Protein AF-0000000069796845 (afdb_homodimer)

pLDDT: mean 89.53, std 12.41, range [39.66, 98.62]

Structure (mmCIF, N/CA/C/O backbone):
data_AF-0000000069796845-model_v1
#
loop_
_entity.id
_entity.type
_entity.pdbx_description
1 polymer 'CASP-like protein'
#
loop_
_atom_site.group_PDB
_atom_site.id
_atom_site.type_symbol
_atom_site.label_atom_id
_atom_site.label_alt_id
_atom_site.label_comp_id
_atom_site.label_asym_id
_atom_site.label_entity_id
_atom_site.label_seq_id
_atom_site.pdbx_PDB_ins_code
_atom_site.Cartn_x
_atom_site.Cartn_y
_atom_site.Cartn_z
_atom_site.occupancy
_atom_site.B_iso_or_equiv
_atom_site.auth_seq_id
_atom_site.auth_comp_id
_atom_site.auth_asym_id
_atom_site.auth_atom_id
_atom_site.pdbx_PDB_model_num
ATOM 1 N N . MET A 1 1 ? 17.656 28.094 21.562 1 58.41 1 MET A N 1
ATOM 2 C CA . MET A 1 1 ? 18.688 27.828 20.562 1 58.41 1 MET A CA 1
ATOM 3 C C . MET A 1 1 ? 19.031 26.344 20.516 1 58.41 1 MET A C 1
ATOM 5 O O . MET A 1 1 ? 19.047 25.734 19.438 1 58.41 1 MET A O 1
ATOM 9 N N . ILE A 1 2 ? 19.312 25.625 21.688 1 65 2 ILE A N 1
ATOM 10 C CA . ILE A 1 2 ? 19.688 24.219 21.812 1 65 2 ILE A CA 1
ATOM 11 C C . ILE A 1 2 ? 18.547 23.328 21.281 1 65 2 ILE A C 1
ATOM 13 O O . ILE A 1 2 ? 18.781 22.375 20.547 1 65 2 ILE A O 1
ATOM 17 N N . THR A 1 3 ? 17.391 23.734 21.547 1 74.25 3 THR A N 1
ATOM 18 C CA . THR A 1 3 ? 16.234 22.938 21.156 1 74.25 3 THR A CA 1
ATOM 19 C C . THR A 1 3 ? 16.078 22.906 19.641 1 74.25 3 THR A C 1
ATOM 21 O O . THR A 1 3 ? 15.734 21.875 19.062 1 74.25 3 THR A O 1
ATOM 24 N N . LYS A 1 4 ? 16.422 24.031 19.047 1 76.19 4 LYS A N 1
ATOM 25 C CA . LYS A 1 4 ? 16.312 24.141 17.594 1 76.19 4 LYS A CA 1
ATOM 26 C C . LYS A 1 4 ? 17.375 23.281 16.906 1 76.19 4 LYS A C 1
ATOM 28 O O . LYS A 1 4 ? 17.078 22.609 15.906 1 76.19 4 LYS A O 1
ATOM 33 N N . THR A 1 5 ? 18.5 23.297 17.469 1 80 5 THR A N 1
ATOM 34 C CA . THR A 1 5 ? 19.594 22.516 16.906 1 80 5 THR A CA 1
ATOM 35 C C . THR A 1 5 ? 19.297 21.031 17 1 80 5 THR A C 1
ATOM 37 O O . THR A 1 5 ? 19.547 20.281 16.047 1 80 5 THR A O 1
ATOM 40 N N . TRP A 1 6 ? 18.766 20.578 18.203 1 83.94 6 TRP A N 1
ATOM 41 C CA . TRP A 1 6 ? 18.438 19.172 18.391 1 83.94 6 TRP A CA 1
ATOM 42 C C . TRP A 1 6 ? 17.344 18.734 17.422 1 83.94 6 TRP A C 1
ATOM 44 O O . TRP A 1 6 ? 17.391 17.609 16.906 1 83.94 6 TRP A O 1
ATOM 54 N N . LYS A 1 7 ? 16.5 19.562 17.156 1 81.12 7 LYS A N 1
ATOM 55 C CA . LYS A 1 7 ? 15.43 19.266 16.219 1 81.12 7 LYS A CA 1
ATOM 56 C C . LYS A 1 7 ? 15.961 19.125 14.797 1 81.12 7 LYS A C 1
ATOM 58 O O . LYS A 1 7 ? 15.555 18.219 14.062 1 81.12 7 LYS A O 1
ATOM 63 N N . MET A 1 8 ? 16.844 20.016 14.531 1 83.25 8 MET A N 1
ATOM 64 C CA . MET A 1 8 ? 17.438 19.969 13.203 1 83.25 8 MET A CA 1
ATOM 65 C C . MET A 1 8 ? 18.25 18.688 13.016 1 83.25 8 MET A C 1
ATOM 67 O O . MET A 1 8 ? 18.203 18.062 11.953 1 83.25 8 MET A O 1
ATOM 71 N N . ILE A 1 9 ? 18.984 18.375 14.031 1 87.06 9 ILE A N 1
ATOM 72 C CA . ILE A 1 9 ? 19.812 17.172 13.984 1 87.06 9 ILE A CA 1
ATOM 73 C C . ILE A 1 9 ? 18.922 15.93 13.883 1 87.06 9 ILE A C 1
ATOM 75 O O . ILE A 1 9 ? 19.234 14.984 13.156 1 87.06 9 ILE A O 1
ATOM 79 N N . PHE A 1 10 ? 17.859 15.922 14.617 1 88 10 PHE A N 1
ATOM 80 C CA . PHE A 1 10 ? 16.938 14.797 14.617 1 88 10 PHE A CA 1
ATOM 81 C C . PHE A 1 10 ? 16.328 14.594 13.242 1 88 10 PHE A C 1
ATOM 83 O O . PHE A 1 10 ? 16.25 13.469 12.742 1 88 10 PHE A O 1
ATOM 90 N N . THR A 1 11 ? 15.914 15.633 12.594 1 87.69 11 THR A N 1
ATOM 91 C CA . THR A 1 11 ? 15.336 15.547 11.258 1 87.69 11 THR A CA 1
ATOM 92 C C . THR A 1 11 ? 16.375 15.086 10.242 1 87.69 11 THR A C 1
ATOM 94 O O . THR A 1 11 ? 16.062 14.297 9.352 1 87.69 11 THR A O 1
ATOM 97 N N . LEU A 1 12 ? 17.547 15.555 10.453 1 89.25 12 LEU A N 1
ATOM 98 C CA . LEU A 1 12 ? 18.641 15.148 9.562 1 89.25 12 LEU A CA 1
ATOM 99 C C . LEU A 1 12 ? 18.938 13.664 9.719 1 89.25 12 LEU A C 1
ATOM 101 O O . LEU A 1 12 ? 19.156 12.969 8.727 1 89.25 12 LEU A O 1
ATOM 105 N N . LEU A 1 13 ? 18.906 13.227 10.914 1 93 13 LEU A N 1
ATOM 106 C CA . LEU A 1 13 ? 19.172 11.82 11.188 1 93 13 LEU A CA 1
ATOM 107 C C . LEU A 1 13 ? 18.078 10.938 10.602 1 93 13 LEU A C 1
ATOM 109 O O . LEU A 1 13 ? 18.375 9.891 10.016 1 93 13 LEU A O 1
ATOM 113 N N . LEU A 1 14 ? 16.891 11.352 10.75 1 94.31 14 LEU A N 1
ATOM 114 C CA . LEU A 1 14 ? 15.773 10.586 10.195 1 94.31 14 LEU A CA 1
ATOM 115 C C . LEU A 1 14 ? 15.859 10.523 8.68 1 94.31 14 LEU A C 1
ATOM 117 O O . LEU A 1 14 ? 15.594 9.477 8.078 1 94.31 14 LEU A O 1
ATOM 121 N N . ARG A 1 15 ? 16.219 11.57 8.086 1 93.88 15 ARG A N 1
ATOM 122 C CA . ARG A 1 15 ? 16.328 11.625 6.633 1 93.88 15 ARG A CA 1
ATOM 123 C C . ARG A 1 15 ? 17.484 10.75 6.137 1 93.88 15 ARG A C 1
ATOM 125 O O . ARG A 1 15 ? 17.375 10.102 5.094 1 93.88 15 ARG A O 1
ATOM 132 N N . LEU A 1 16 ? 18.5 10.734 6.883 1 94.94 16 LEU A N 1
ATOM 133 C CA . LEU A 1 16 ? 19.641 9.906 6.52 1 94.94 16 LEU A CA 1
ATOM 134 C C . LEU A 1 16 ? 19.297 8.422 6.648 1 94.94 16 LEU A C 1
ATOM 136 O O . LEU A 1 16 ? 19.688 7.617 5.801 1 94.94 16 LEU A O 1
ATOM 140 N N . LEU A 1 17 ? 18.594 8.117 7.664 1 96.94 17 LEU A N 1
ATOM 141 C CA . LEU A 1 17 ? 18.172 6.738 7.859 1 96.94 17 LEU A CA 1
ATOM 142 C C . LEU A 1 17 ? 17.203 6.312 6.75 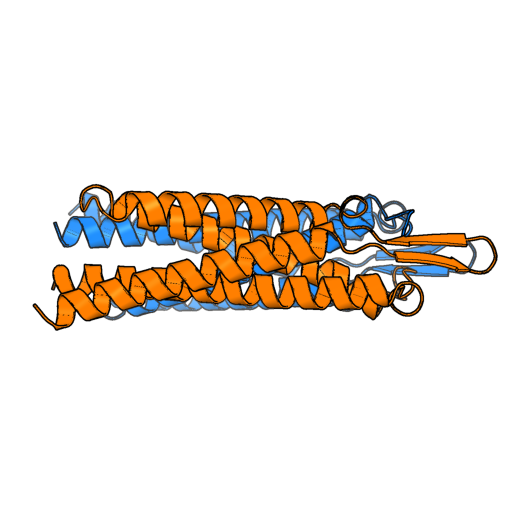1 96.94 17 LEU A C 1
ATOM 144 O O . LEU A 1 17 ? 17.281 5.18 6.262 1 96.94 17 LEU A O 1
ATOM 148 N N . ALA A 1 18 ? 16.312 7.219 6.422 1 96.94 18 ALA A N 1
ATOM 149 C CA . ALA A 1 18 ? 15.383 6.93 5.332 1 96.94 18 ALA A CA 1
ATOM 150 C C . ALA A 1 18 ? 16.125 6.707 4.02 1 96.94 18 ALA A C 1
ATOM 152 O O . ALA A 1 18 ? 15.82 5.781 3.27 1 96.94 18 ALA A O 1
ATOM 153 N N . LEU A 1 19 ? 17.109 7.473 3.754 1 97.25 19 LEU A N 1
ATOM 154 C CA . LEU A 1 19 ? 17.906 7.355 2.539 1 97.25 19 LEU A CA 1
ATOM 155 C C . LEU A 1 19 ? 18.656 6.023 2.51 1 97.25 19 LEU A C 1
ATOM 157 O O . LEU A 1 19 ? 18.609 5.309 1.506 1 97.25 19 LEU A O 1
ATOM 161 N N . THR A 1 20 ? 19.266 5.719 3.594 1 97.81 20 THR A N 1
ATOM 162 C CA . THR A 1 20 ? 20.031 4.488 3.648 1 97.81 20 THR A CA 1
ATOM 163 C C . THR A 1 20 ? 19.125 3.268 3.533 1 97.81 20 THR A C 1
ATOM 165 O O . THR A 1 20 ? 19.469 2.293 2.861 1 97.81 20 THR A O 1
ATOM 168 N N . ALA A 1 21 ? 18 3.326 4.176 1 98.31 21 ALA A N 1
ATOM 169 C CA . ALA A 1 21 ? 17.062 2.211 4.125 1 98.31 21 ALA A CA 1
ATOM 170 C C . ALA A 1 21 ? 16.516 2.012 2.711 1 98.31 21 ALA A C 1
ATOM 172 O O . ALA A 1 21 ? 16.453 0.882 2.221 1 98.31 21 ALA A O 1
ATOM 173 N N . THR A 1 22 ? 16.141 3.104 2.033 1 98.44 22 THR A N 1
ATOM 174 C CA . THR A 1 22 ? 15.617 2.996 0.677 1 98.44 22 THR A CA 1
ATOM 175 C C . THR A 1 22 ? 16.703 2.547 -0.291 1 98.44 22 THR A C 1
ATOM 177 O O . THR A 1 22 ? 16.453 1.749 -1.194 1 98.44 22 THR A O 1
ATOM 180 N N . LEU A 1 23 ? 17.891 3.012 -0.124 1 98.06 23 LEU A N 1
ATOM 181 C CA . LEU A 1 23 ? 19.016 2.625 -0.979 1 98.06 23 LEU A CA 1
ATOM 182 C C . LEU A 1 23 ? 19.344 1.149 -0.796 1 98.06 23 LEU A C 1
ATOM 184 O O . LEU A 1 23 ? 19.547 0.429 -1.776 1 98.06 23 LEU A O 1
ATOM 188 N N . ALA A 1 24 ? 19.406 0.75 0.43 1 98.31 24 ALA A N 1
ATOM 189 C CA . ALA A 1 24 ? 19.672 -0.659 0.708 1 98.31 24 ALA A CA 1
ATOM 190 C C . ALA A 1 24 ? 18.594 -1.549 0.111 1 98.31 24 ALA A C 1
ATOM 192 O O . ALA A 1 24 ? 18.891 -2.57 -0.511 1 98.31 24 ALA A O 1
ATOM 193 N N . ALA A 1 25 ? 17.328 -1.154 0.326 1 98.56 25 ALA A N 1
ATOM 194 C CA . ALA A 1 25 ? 16.219 -1.919 -0.233 1 98.56 25 ALA A CA 1
ATOM 195 C C . ALA A 1 25 ? 16.328 -2.027 -1.75 1 98.56 25 ALA A C 1
ATOM 197 O O . ALA A 1 25 ? 16.172 -3.111 -2.316 1 98.56 25 ALA A O 1
ATOM 198 N N . THR A 1 26 ? 16.641 -0.948 -2.404 1 98.12 26 THR A N 1
ATOM 199 C CA . THR A 1 26 ? 16.766 -0.912 -3.855 1 98.12 26 THR A CA 1
ATOM 200 C C . THR A 1 26 ? 17.922 -1.787 -4.316 1 98.12 26 THR A C 1
ATOM 202 O O . THR A 1 26 ? 17.75 -2.646 -5.184 1 98.12 26 THR A O 1
ATOM 205 N N . LEU A 1 27 ? 19.047 -1.631 -3.703 1 98.06 27 LEU A N 1
ATOM 206 C CA . LEU A 1 27 ? 20.234 -2.348 -4.129 1 98.06 27 LEU A CA 1
ATOM 207 C C . LEU A 1 27 ? 20.094 -3.846 -3.889 1 98.06 27 LEU A C 1
ATOM 209 O O . LEU A 1 27 ? 20.422 -4.656 -4.758 1 98.06 27 LEU A O 1
ATOM 213 N N . VAL A 1 28 ? 19.625 -4.215 -2.754 1 97.94 28 VAL A N 1
ATOM 214 C CA . VAL A 1 28 ? 19.469 -5.629 -2.43 1 97.94 28 VAL A CA 1
ATOM 215 C C . VAL A 1 28 ? 18.469 -6.27 -3.383 1 97.94 28 VAL A C 1
ATOM 217 O O . VAL A 1 28 ? 18.688 -7.383 -3.863 1 97.94 28 VAL A O 1
ATOM 220 N N . MET A 1 29 ? 17.406 -5.555 -3.689 1 97.94 29 MET A N 1
ATOM 221 C CA . MET A 1 29 ? 16.391 -6.121 -4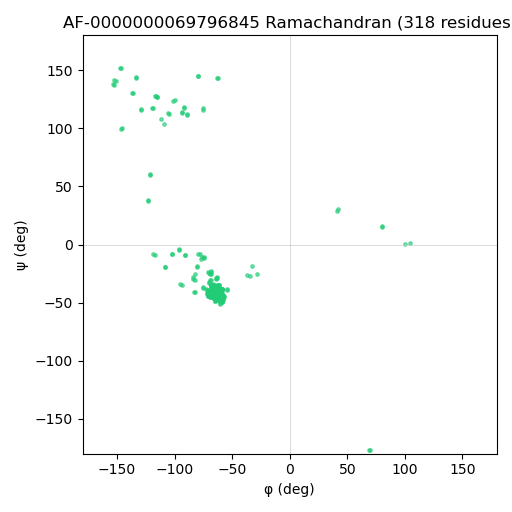.57 1 97.94 29 MET A CA 1
ATOM 222 C C . MET A 1 29 ? 16.906 -6.246 -5.996 1 97.94 29 MET A C 1
ATOM 224 O O . MET A 1 29 ? 16.688 -7.254 -6.664 1 97.94 29 MET A O 1
ATOM 228 N N . VAL A 1 30 ? 17.609 -5.246 -6.449 1 97.12 30 VAL A N 1
ATOM 229 C CA . VAL A 1 30 ? 18.078 -5.23 -7.832 1 97.12 30 VAL A CA 1
ATOM 230 C C . VAL A 1 30 ? 19.141 -6.309 -8.031 1 97.12 30 VAL A C 1
ATOM 232 O O . VAL A 1 30 ? 19.266 -6.871 -9.117 1 97.12 30 VAL A O 1
ATOM 235 N N . THR A 1 31 ? 19.812 -6.672 -6.98 1 97 31 THR A N 1
ATOM 236 C CA . THR A 1 31 ? 20.875 -7.668 -7.102 1 97 31 THR A CA 1
ATOM 237 C C . THR A 1 31 ? 20.344 -9.055 -6.75 1 97 31 THR A C 1
ATOM 239 O O . THR A 1 31 ? 21.062 -10.055 -6.902 1 97 31 THR A O 1
ATOM 242 N N . ALA A 1 32 ? 19.172 -9.156 -6.348 1 96.38 32 ALA A N 1
ATOM 243 C CA . ALA A 1 32 ? 18.578 -10.445 -5.996 1 96.38 32 ALA A CA 1
ATOM 244 C C . ALA A 1 32 ? 18.234 -11.25 -7.246 1 96.38 32 ALA A C 1
ATOM 246 O O . ALA A 1 32 ? 17.516 -10.766 -8.125 1 96.38 32 ALA A O 1
ATOM 247 N N . HIS A 1 33 ? 18.781 -12.312 -7.434 1 94.5 33 HIS A N 1
ATOM 248 C CA . HIS A 1 33 ? 18.484 -13.227 -8.531 1 94.5 33 HIS A CA 1
ATOM 249 C C . HIS A 1 33 ? 18.797 -14.672 -8.148 1 94.5 33 HIS A C 1
ATOM 251 O O . HIS A 1 33 ? 19.688 -14.922 -7.32 1 94.5 33 HIS A O 1
ATOM 257 N N . ASP A 1 34 ? 17.922 -15.5 -8.609 1 93.94 34 ASP A N 1
ATOM 258 C CA . ASP A 1 34 ? 18.047 -16.938 -8.359 1 93.94 34 ASP A CA 1
ATOM 259 C C . ASP A 1 34 ? 17.359 -17.75 -9.445 1 93.94 34 ASP A C 1
ATOM 261 O O . ASP A 1 34 ? 16.344 -17.328 -10.008 1 93.94 34 ASP A O 1
ATOM 265 N N . SER A 1 35 ? 18.047 -18.875 -9.875 1 91.44 35 SER A N 1
ATOM 266 C CA . SER A 1 35 ? 17.469 -19.781 -10.867 1 91.44 35 SER A CA 1
ATOM 267 C C . SER A 1 35 ? 17.703 -21.234 -10.484 1 91.44 35 SER A C 1
ATOM 269 O O . SER A 1 35 ? 18.766 -21.594 -9.961 1 91.44 35 SER A O 1
ATOM 271 N N . THR A 1 36 ? 16.625 -21.891 -10.555 1 89 36 THR A N 1
ATOM 272 C CA . THR A 1 36 ? 16.719 -23.312 -10.289 1 89 36 THR A CA 1
ATOM 273 C C . THR A 1 36 ? 15.969 -24.125 -11.344 1 89 36 THR A C 1
ATOM 275 O O . THR A 1 36 ? 14.961 -23.656 -11.883 1 89 36 THR A O 1
ATOM 278 N N . GLU A 1 37 ? 16.516 -25.312 -11.719 1 85.25 37 GLU A N 1
ATOM 279 C CA . GLU A 1 37 ? 15.867 -26.219 -12.664 1 85.25 37 GLU A CA 1
ATOM 280 C C . GLU A 1 37 ? 15.266 -27.422 -11.938 1 85.25 37 GLU A C 1
ATOM 282 O O . GLU A 1 37 ? 15.977 -28.156 -11.242 1 85.25 37 GLU A O 1
ATOM 287 N N . VAL A 1 38 ? 13.875 -27.422 -11.969 1 75.94 38 VAL A N 1
ATOM 288 C CA . VAL A 1 38 ? 13.203 -28.594 -11.398 1 75.94 38 VAL A CA 1
ATOM 289 C C . VAL A 1 38 ? 12.453 -29.344 -12.492 1 75.94 38 VAL A C 1
ATOM 291 O O . VAL A 1 38 ? 11.5 -28.828 -13.07 1 75.94 38 VAL A O 1
ATOM 294 N N . MET A 1 39 ? 12.664 -30.734 -12.68 1 72.06 39 MET A N 1
ATOM 295 C CA . MET A 1 39 ? 11.984 -31.656 -13.578 1 72.06 39 MET A CA 1
ATOM 296 C C . MET A 1 39 ? 11.734 -31.016 -14.938 1 72.06 39 MET A C 1
ATOM 298 O O . MET A 1 39 ? 10.609 -31.031 -15.445 1 72.06 39 MET A O 1
ATOM 302 N N . HIS A 1 40 ? 12.453 -30.125 -15.43 1 71 40 HIS A N 1
ATOM 303 C CA . HIS A 1 40 ? 12.469 -29.5 -16.75 1 71 40 HIS A CA 1
ATOM 304 C C . HIS A 1 40 ? 11.852 -28.094 -16.703 1 71 40 HIS A C 1
ATOM 306 O O . HIS A 1 40 ? 11.633 -27.484 -17.75 1 71 40 HIS A O 1
ATOM 312 N N . PHE A 1 41 ? 11.5 -27.781 -15.555 1 76.44 41 PHE A N 1
ATOM 313 C CA . PHE A 1 41 ? 11.016 -26.422 -15.406 1 76.44 41 PHE A CA 1
ATOM 314 C C . PHE A 1 41 ? 12.086 -25.531 -14.789 1 76.44 41 PHE A C 1
ATOM 316 O O . PHE A 1 41 ? 12.75 -25.922 -13.828 1 76.44 41 PHE A O 1
ATOM 323 N N . THR A 1 42 ? 12.383 -24.484 -15.523 1 82.38 42 THR A N 1
ATOM 324 C CA . THR A 1 42 ? 13.336 -23.531 -14.984 1 82.38 42 THR A CA 1
ATOM 325 C C . THR A 1 42 ? 12.617 -22.391 -14.258 1 82.38 42 THR A C 1
ATOM 327 O O . THR A 1 42 ? 11.805 -21.688 -14.852 1 82.38 42 THR A O 1
ATOM 330 N N . PHE A 1 43 ? 12.852 -22.391 -12.984 1 86.44 43 PHE A N 1
ATOM 331 C CA . PHE A 1 43 ? 12.336 -21.297 -12.164 1 86.44 43 PHE A CA 1
ATOM 332 C C . PHE A 1 43 ? 13.367 -20.188 -12.039 1 86.44 43 PHE A C 1
ATOM 334 O O . PHE A 1 43 ? 14.5 -20.422 -11.609 1 86.44 43 PHE A O 1
ATOM 341 N N . LYS A 1 44 ? 12.977 -19.031 -12.562 1 90.44 44 LYS A N 1
ATOM 342 C CA . LYS A 1 44 ? 13.836 -17.859 -12.477 1 90.44 44 LYS A CA 1
ATOM 343 C C . LYS A 1 44 ? 13.172 -16.766 -11.633 1 90.44 44 LYS A C 1
ATOM 345 O O . LYS A 1 44 ? 11.992 -16.453 -11.812 1 90.44 44 LYS A O 1
ATOM 350 N N . ALA A 1 45 ? 13.938 -16.375 -10.727 1 93.75 45 ALA A N 1
ATOM 351 C CA . ALA A 1 45 ? 13.438 -15.289 -9.875 1 93.75 45 ALA A CA 1
ATOM 352 C C . ALA A 1 45 ? 14.336 -14.055 -9.969 1 93.75 45 ALA A C 1
ATOM 354 O O . ALA A 1 45 ? 15.531 -14.125 -9.688 1 93.75 45 ALA A O 1
ATOM 355 N N . LYS A 1 46 ? 13.758 -13.055 -10.43 1 95.62 46 LYS A N 1
ATOM 356 C CA . LYS A 1 46 ? 14.352 -11.727 -10.555 1 95.62 46 LYS A CA 1
ATOM 357 C C . LYS A 1 46 ? 13.305 -10.633 -10.359 1 95.62 46 LYS A C 1
ATOM 359 O O . LYS A 1 46 ? 12.125 -10.836 -10.656 1 95.62 46 LYS A O 1
ATOM 364 N N . TYR A 1 47 ? 13.781 -9.531 -9.898 1 95.5 47 TYR A N 1
ATOM 365 C CA . TYR A 1 47 ? 12.812 -8.477 -9.609 1 95.5 47 TYR A CA 1
ATOM 366 C C . TYR A 1 47 ? 12.102 -8.023 -10.875 1 95.5 47 TYR A C 1
ATOM 368 O O . TYR A 1 47 ? 10.938 -7.605 -10.836 1 95.5 47 TYR A O 1
ATOM 376 N N . SER A 1 48 ? 12.742 -8.117 -12.078 1 95.75 48 SER A N 1
ATOM 377 C CA . SER A 1 48 ? 12.203 -7.621 -13.344 1 95.75 48 SER A CA 1
ATOM 378 C C . SER A 1 48 ? 11.094 -8.531 -13.859 1 95.75 48 SER A C 1
ATOM 380 O O . SER A 1 48 ? 10.352 -8.148 -14.766 1 95.75 48 SER A O 1
ATOM 382 N N . TYR A 1 49 ? 10.914 -9.68 -13.297 1 95.38 49 TYR A N 1
ATOM 383 C CA . TYR A 1 49 ? 9.938 -10.641 -13.789 1 95.38 49 TYR A CA 1
ATOM 384 C C . TYR A 1 49 ? 8.594 -10.453 -13.109 1 95.38 49 TYR A C 1
ATOM 386 O O . TYR A 1 49 ? 7.609 -11.109 -13.477 1 95.38 49 TYR A O 1
ATOM 394 N N . GLU A 1 50 ? 8.602 -9.641 -12.141 1 95.81 50 GLU A N 1
ATOM 395 C CA . GLU A 1 50 ? 7.367 -9.375 -11.398 1 95.81 50 GLU A CA 1
ATOM 396 C C . GLU A 1 50 ? 7.105 -7.879 -11.273 1 95.81 50 GLU A C 1
ATOM 398 O O . GLU A 1 50 ? 7.863 -7.16 -10.617 1 95.81 50 GLU A O 1
ATOM 403 N N . PRO A 1 51 ? 6.02 -7.414 -11.859 1 97.25 51 PRO A N 1
ATOM 404 C CA . PRO A 1 51 ? 5.719 -5.98 -11.836 1 97.25 51 PRO A CA 1
ATOM 405 C C . PRO A 1 51 ? 5.691 -5.41 -10.414 1 97.25 51 PRO A C 1
ATOM 407 O O . PRO A 1 51 ? 6.098 -4.266 -10.203 1 97.25 51 PRO A O 1
ATOM 410 N N . ALA A 1 52 ? 5.164 -6.137 -9.461 1 97.62 52 ALA A N 1
ATOM 411 C CA . ALA A 1 52 ? 5.121 -5.648 -8.086 1 97.62 52 ALA A CA 1
ATOM 412 C C . ALA A 1 52 ? 6.527 -5.348 -7.57 1 97.62 52 ALA A C 1
ATOM 414 O O . ALA A 1 52 ? 6.738 -4.352 -6.871 1 97.62 52 ALA A O 1
ATOM 415 N N . PHE A 1 53 ? 7.492 -6.148 -7.914 1 98.31 53 PHE A N 1
ATOM 416 C CA . PHE A 1 53 ? 8.875 -5.941 -7.484 1 98.31 53 PHE A CA 1
ATOM 417 C C . PHE A 1 53 ? 9.516 -4.801 -8.258 1 98.31 53 PHE A C 1
ATOM 419 O O . PHE A 1 53 ? 10.312 -4.039 -7.703 1 98.31 53 PHE A O 1
ATOM 426 N N . LYS A 1 54 ? 9.211 -4.676 -9.508 1 98 54 LYS A N 1
ATOM 427 C CA . LYS A 1 54 ? 9.672 -3.525 -10.281 1 98 54 LYS A CA 1
ATOM 428 C C . LYS A 1 54 ? 9.172 -2.217 -9.672 1 98 54 LYS A C 1
ATOM 430 O O . LYS A 1 54 ? 9.938 -1.256 -9.539 1 98 54 LYS A O 1
ATOM 435 N N . TYR A 1 55 ? 7.914 -2.277 -9.375 1 98.25 55 TYR A N 1
ATOM 436 C CA . TYR A 1 55 ? 7.309 -1.115 -8.734 1 98.25 55 TYR A CA 1
ATOM 437 C C . TYR A 1 55 ? 8.016 -0.782 -7.43 1 98.25 55 TYR A C 1
ATOM 439 O O . TYR A 1 55 ? 8.305 0.385 -7.152 1 98.25 55 TYR A O 1
ATOM 447 N N . PHE A 1 56 ? 8.289 -1.759 -6.652 1 98.62 56 PHE A N 1
ATOM 448 C CA . PHE A 1 56 ? 8.992 -1.593 -5.391 1 98.62 56 PHE A CA 1
ATOM 449 C C . PHE A 1 56 ? 10.352 -0.94 -5.613 1 98.62 56 PHE A C 1
ATOM 451 O O . PHE A 1 56 ? 10.703 0.032 -4.938 1 98.62 56 PHE A O 1
ATOM 458 N N . VAL A 1 57 ? 11.094 -1.421 -6.566 1 98.62 57 VAL A N 1
ATOM 459 C CA . VAL A 1 57 ? 12.438 -0.922 -6.852 1 98.62 57 VAL A CA 1
ATOM 460 C C . VAL A 1 57 ? 12.359 0.526 -7.324 1 98.62 57 VAL A C 1
ATOM 462 O O . VAL A 1 57 ? 13.109 1.382 -6.852 1 98.62 57 VAL A O 1
ATOM 465 N N . VAL A 1 58 ? 11.484 0.763 -8.211 1 98.31 58 VAL A N 1
ATOM 466 C CA . VAL A 1 58 ? 11.352 2.109 -8.758 1 98.31 58 VAL A CA 1
ATOM 467 C C . VAL A 1 58 ? 10.945 3.078 -7.648 1 98.31 58 VAL A C 1
ATOM 469 O O . VAL A 1 58 ? 11.523 4.164 -7.527 1 98.31 58 VAL A O 1
ATOM 472 N N . ALA A 1 59 ? 9.992 2.664 -6.859 1 98.25 59 ALA A N 1
ATOM 473 C CA . ALA A 1 59 ? 9.531 3.516 -5.766 1 98.25 59 ALA A CA 1
ATOM 474 C C . ALA A 1 59 ? 10.656 3.807 -4.781 1 98.25 59 ALA A C 1
ATOM 476 O O . ALA A 1 59 ? 10.836 4.949 -4.355 1 98.25 59 ALA A O 1
ATOM 477 N N . GLU A 1 60 ? 11.422 2.787 -4.418 1 98.62 60 GLU A N 1
ATOM 478 C CA . GLU A 1 60 ? 12.531 2.957 -3.488 1 98.62 60 GLU A CA 1
ATOM 479 C C . GLU A 1 60 ? 13.625 3.836 -4.09 1 98.62 60 GLU A C 1
ATOM 481 O O . GLU A 1 60 ? 14.234 4.648 -3.389 1 98.62 60 GLU A O 1
ATOM 486 N N . ALA A 1 61 ? 13.836 3.658 -5.359 1 98.25 61 ALA A N 1
ATOM 487 C CA . ALA A 1 61 ? 14.836 4.484 -6.031 1 98.25 61 ALA A CA 1
ATOM 488 C C . ALA A 1 61 ? 14.414 5.953 -6.039 1 98.25 61 ALA A C 1
ATOM 490 O O . ALA A 1 61 ? 15.234 6.84 -5.781 1 98.25 61 ALA A O 1
ATOM 491 N N . ILE A 1 62 ? 13.18 6.184 -6.344 1 98.19 62 ILE A N 1
ATOM 492 C CA . ILE A 1 62 ? 12.648 7.543 -6.348 1 98.19 62 ILE A CA 1
ATOM 493 C C . ILE A 1 62 ? 12.805 8.156 -4.957 1 98.19 62 ILE A C 1
ATOM 495 O O . ILE A 1 62 ? 13.273 9.289 -4.824 1 98.19 62 ILE A O 1
ATOM 499 N N . ALA A 1 63 ? 12.406 7.383 -3.98 1 97.88 63 ALA A N 1
ATOM 500 C CA . ALA A 1 63 ? 12.5 7.871 -2.607 1 97.88 63 ALA A CA 1
ATOM 501 C C . ALA A 1 63 ? 13.953 8.156 -2.227 1 97.88 63 ALA A C 1
ATOM 503 O O . ALA A 1 63 ? 14.234 9.125 -1.523 1 97.88 63 ALA A O 1
ATOM 504 N N . SER A 1 64 ? 14.852 7.32 -2.625 1 97.44 64 SER A N 1
ATOM 505 C CA . SER A 1 64 ? 16.266 7.527 -2.365 1 97.44 64 SER A CA 1
ATOM 506 C C . SER A 1 64 ? 16.766 8.82 -3.01 1 97.44 64 SER A C 1
ATOM 508 O O . SER A 1 64 ? 17.438 9.625 -2.363 1 97.44 64 SER A O 1
ATOM 510 N N . GLY A 1 65 ? 16.484 8.992 -4.27 1 96.31 65 GLY A N 1
ATOM 511 C CA . GLY A 1 65 ? 16.875 10.219 -4.949 1 96.31 65 GLY A CA 1
ATOM 512 C C . GLY A 1 65 ? 16.312 11.469 -4.301 1 96.31 65 GLY A C 1
ATOM 513 O O . GLY A 1 65 ? 17.016 12.461 -4.129 1 96.31 65 GLY A O 1
ATOM 514 N N . TYR A 1 66 ? 15.07 11.383 -3.969 1 96.25 66 TYR A N 1
ATOM 515 C CA . TYR A 1 66 ? 14.406 12.508 -3.318 1 96.25 66 TYR A CA 1
ATOM 516 C C . TYR A 1 66 ? 15.086 12.859 -2 1 96.25 66 TYR A C 1
ATOM 518 O O . TYR A 1 66 ? 15.367 14.023 -1.728 1 96.25 66 TYR A O 1
ATOM 526 N N . SER A 1 67 ? 15.312 11.812 -1.21 1 94.19 67 SER A N 1
ATOM 527 C CA . SER A 1 67 ? 15.953 12.031 0.081 1 94.19 67 SER A CA 1
ATOM 528 C C . SER A 1 67 ? 17.328 12.68 -0.087 1 94.19 67 SER A C 1
ATOM 530 O O . SER A 1 67 ? 17.703 13.555 0.696 1 94.19 67 SER A O 1
ATOM 532 N N . LEU A 1 68 ? 18.047 12.297 -1.057 1 93.31 68 LEU A N 1
ATOM 533 C CA . LEU A 1 68 ? 19.375 12.859 -1.326 1 93.31 68 LEU A CA 1
ATOM 534 C C . LEU A 1 68 ? 19.281 14.336 -1.701 1 93.31 68 LEU A C 1
ATOM 536 O O . LEU A 1 68 ? 20.047 15.156 -1.198 1 93.31 68 LEU A O 1
ATOM 540 N N . ILE A 1 69 ? 18.312 14.656 -2.549 1 92.56 69 ILE A N 1
ATOM 541 C CA . ILE A 1 69 ? 18.141 16.031 -3.008 1 92.56 69 ILE A CA 1
ATOM 542 C C . ILE A 1 69 ? 17.766 16.922 -1.826 1 92.56 69 ILE A C 1
ATOM 544 O O . ILE A 1 69 ? 18.344 18 -1.658 1 92.56 69 ILE A O 1
ATOM 548 N N . VAL A 1 70 ? 16.828 16.453 -1.022 1 90.69 70 VAL A N 1
ATOM 549 C CA . VAL A 1 70 ? 16.344 17.25 0.105 1 90.69 70 VAL A CA 1
ATOM 550 C C . VAL A 1 70 ? 17.469 17.406 1.131 1 90.69 70 VAL A C 1
ATOM 552 O O . VAL A 1 70 ? 17.578 18.453 1.771 1 90.69 70 VAL A O 1
ATOM 555 N N . LEU A 1 71 ? 18.25 16.438 1.334 1 87.5 71 LEU A N 1
ATOM 556 C CA . LEU A 1 71 ? 19.359 16.5 2.271 1 87.5 71 LEU A CA 1
ATOM 557 C C . LEU A 1 71 ? 20.375 17.562 1.839 1 87.5 71 LEU A C 1
ATOM 559 O O . LEU A 1 71 ? 20.969 18.25 2.682 1 87.5 71 LEU A O 1
ATOM 563 N N . PHE A 1 72 ? 20.516 17.672 0.584 1 83.75 72 PHE A N 1
ATOM 564 C CA . PHE A 1 72 ? 21.484 18.641 0.078 1 83.75 72 PHE A CA 1
ATOM 565 C C . PHE A 1 72 ? 20.875 20.047 0.033 1 83.75 72 PHE A C 1
ATOM 567 O O . PHE A 1 72 ? 21.609 21.031 0.111 1 83.75 72 PHE A O 1
ATOM 574 N N . LEU A 1 73 ? 19.469 20.078 -0.204 1 75.56 73 LEU A N 1
ATOM 575 C CA . LEU A 1 73 ? 18.797 21.359 -0.252 1 75.56 73 LEU A CA 1
ATOM 576 C C . LEU A 1 73 ? 18.484 21.859 1.153 1 75.56 73 LEU A C 1
ATOM 578 O O . LEU A 1 73 ? 18.078 23.016 1.33 1 75.56 73 LEU A O 1
ATOM 582 N N . SER A 1 74 ? 18.344 20.969 2.197 1 61.41 74 SER A N 1
ATOM 583 C CA . SER A 1 74 ? 17.938 21.281 3.561 1 61.41 74 SER A CA 1
ATOM 584 C C . SER A 1 74 ? 18.328 22.703 3.938 1 61.41 74 SER A C 1
ATOM 586 O O . SER A 1 74 ? 17.891 23.219 4.965 1 61.41 74 SER A O 1
ATOM 588 N N . SER A 1 75 ? 19.25 23.266 3.402 1 53.47 75 SER A N 1
ATOM 589 C CA . SER A 1 75 ? 19.703 24.484 4.051 1 53.47 75 SER A CA 1
ATOM 590 C C . SER A 1 75 ? 18.766 25.656 3.754 1 53.47 75 SER A C 1
ATOM 592 O O . SER A 1 75 ? 18.844 26.703 4.391 1 53.47 75 SER A O 1
ATOM 594 N N . LYS A 1 76 ? 17.938 25.516 2.881 1 54.06 76 LYS A N 1
ATOM 595 C CA . LYS A 1 76 ? 17.25 26.781 2.637 1 54.06 76 LYS A CA 1
ATOM 596 C C . LYS A 1 76 ? 15.812 26.734 3.148 1 54.06 76 LYS A C 1
ATOM 598 O O . LYS A 1 76 ? 15.125 25.719 3.008 1 54.06 76 LYS A O 1
ATOM 603 N N . ASN A 1 77 ? 15.461 27.359 4.297 1 55.84 77 ASN A N 1
ATOM 604 C CA . ASN A 1 77 ? 14.281 27.578 5.129 1 55.84 77 ASN A CA 1
ATOM 605 C C . ASN A 1 77 ? 13.016 27.703 4.285 1 55.84 77 ASN A C 1
ATOM 607 O O . ASN A 1 77 ? 11.922 27.391 4.754 1 55.84 77 ASN A O 1
ATOM 611 N N . SER A 1 78 ? 13.109 28.188 2.879 1 55.97 78 SER A N 1
ATOM 612 C CA . SER A 1 78 ? 11.93 28.75 2.229 1 55.97 78 SER A CA 1
ATOM 613 C C . SER A 1 78 ? 10.992 27.656 1.735 1 55.97 78 SER A C 1
ATOM 615 O O . SER A 1 78 ? 9.82 27.922 1.453 1 55.97 78 SER A O 1
ATOM 617 N N . PHE A 1 79 ? 11.406 26.312 1.792 1 69.75 79 PHE A N 1
ATOM 618 C CA . PHE A 1 79 ? 10.484 25.438 1.08 1 69.75 79 PHE A CA 1
ATOM 619 C C . PHE A 1 79 ? 9.953 24.344 2.002 1 69.75 79 PHE A C 1
ATOM 621 O O . PHE A 1 79 ? 9.734 23.219 1.567 1 69.75 79 PHE A O 1
ATOM 628 N N . SER A 1 80 ? 9.688 24.719 3.264 1 76.25 80 SER A N 1
ATOM 629 C CA . SER A 1 80 ? 9.328 23.719 4.262 1 76.25 80 SER A CA 1
ATOM 630 C C . SER A 1 80 ? 7.992 23.062 3.93 1 76.25 80 SER A C 1
ATOM 632 O O . SER A 1 80 ? 7.836 21.844 4.074 1 76.25 80 SER A O 1
ATOM 634 N N . ARG A 1 81 ? 7.094 23.844 3.361 1 80.06 81 ARG A N 1
ATOM 635 C CA . ARG A 1 81 ? 5.777 23.297 3.053 1 80.06 81 ARG A CA 1
ATOM 636 C C . ARG A 1 81 ? 5.852 22.312 1.891 1 80.06 81 ARG A C 1
ATOM 638 O O . ARG A 1 81 ? 5.211 21.266 1.924 1 80.06 81 ARG A O 1
ATOM 645 N N . LEU A 1 82 ? 6.586 22.688 0.876 1 84.69 82 LEU A N 1
ATOM 646 C CA . LEU A 1 82 ? 6.746 21.812 -0.287 1 84.69 82 LEU A CA 1
ATOM 647 C C . LEU A 1 82 ? 7.387 20.484 0.106 1 84.69 82 LEU A C 1
ATOM 649 O O . LEU A 1 82 ? 6.961 19.422 -0.357 1 84.69 82 LEU A O 1
ATOM 653 N N . VAL A 1 83 ? 8.336 20.578 0.991 1 87.56 83 VAL A N 1
ATOM 654 C CA . VAL A 1 83 ? 9.039 19.375 1.438 1 87.56 83 VAL A CA 1
ATOM 655 C C . VAL A 1 83 ? 8.078 18.484 2.217 1 87.56 83 VAL A C 1
ATOM 657 O O . VAL A 1 83 ? 8.125 17.25 2.088 1 87.56 83 VAL A O 1
ATOM 660 N N . MET A 1 84 ? 7.254 19.062 2.9 1 87.06 84 MET A N 1
ATOM 661 C CA . MET A 1 84 ? 6.293 18.281 3.68 1 87.06 84 MET A CA 1
ATOM 662 C C . MET A 1 84 ? 5.32 17.547 2.766 1 87.06 84 MET A C 1
ATOM 664 O O . MET A 1 84 ? 5.012 16.375 2.996 1 87.06 84 MET A O 1
ATOM 668 N N . ILE A 1 85 ? 4.902 18.172 1.749 1 87.44 85 ILE A N 1
ATOM 669 C CA . ILE A 1 85 ? 3.99 17.562 0.79 1 87.44 85 ILE A CA 1
ATOM 670 C C . ILE A 1 85 ? 4.707 16.438 0.046 1 87.44 85 ILE A C 1
ATOM 672 O O . ILE A 1 85 ? 4.156 15.344 -0.115 1 87.44 85 ILE A O 1
ATOM 676 N N . LEU A 1 86 ? 5.863 16.688 -0.361 1 92.88 86 LEU A N 1
ATOM 677 C CA . LEU A 1 86 ? 6.637 15.68 -1.078 1 92.88 86 LEU A CA 1
ATOM 678 C C . LEU A 1 86 ? 6.957 14.5 -0.173 1 92.88 86 LEU A C 1
ATOM 680 O O . LEU A 1 86 ? 6.969 13.352 -0.626 1 92.88 86 LEU A O 1
ATOM 684 N N . ASP A 1 87 ? 7.199 14.82 1.098 1 93 87 ASP A N 1
ATOM 685 C CA . ASP A 1 87 ? 7.41 13.742 2.053 1 93 87 ASP A CA 1
ATOM 686 C C . ASP A 1 87 ? 6.168 12.859 2.162 1 93 87 ASP A C 1
ATOM 688 O O . ASP A 1 87 ? 6.277 11.633 2.275 1 93 87 ASP A O 1
ATOM 692 N N . MET A 1 88 ? 5.074 13.469 2.125 1 91.06 88 MET A N 1
ATOM 693 C CA . MET A 1 88 ? 3.824 12.719 2.205 1 91.06 88 MET A CA 1
ATOM 694 C C . MET A 1 88 ? 3.643 11.836 0.974 1 91.06 88 MET A C 1
ATOM 696 O O . MET A 1 88 ? 3.254 10.672 1.092 1 91.06 88 MET A O 1
ATOM 700 N N . VAL A 1 89 ? 3.885 12.32 -0.164 1 93.25 89 VAL A N 1
ATOM 701 C CA . VAL A 1 89 ? 3.758 11.57 -1.413 1 93.25 89 VAL A CA 1
ATOM 702 C C . VAL A 1 89 ? 4.734 10.398 -1.417 1 93.25 89 VAL A C 1
ATOM 704 O O . VAL A 1 89 ? 4.367 9.281 -1.783 1 93.25 89 VAL A O 1
ATOM 707 N N . VAL A 1 90 ? 5.926 10.672 -1.003 1 96.5 90 VAL A N 1
ATOM 708 C CA . VAL A 1 90 ? 6.941 9.617 -0.974 1 96.5 90 VAL A CA 1
ATOM 709 C C . VAL A 1 90 ? 6.547 8.547 0.038 1 96.5 90 VAL A C 1
ATOM 711 O O . VAL A 1 90 ? 6.719 7.352 -0.216 1 96.5 90 VAL A O 1
ATOM 714 N N . ALA A 1 91 ? 6.012 8.953 1.164 1 95.5 91 ALA A N 1
ATOM 715 C CA . ALA A 1 91 ? 5.559 7.984 2.158 1 95.5 91 ALA A CA 1
ATOM 716 C C . ALA A 1 91 ? 4.465 7.086 1.588 1 95.5 91 ALA A C 1
ATOM 718 O O . ALA A 1 91 ? 4.492 5.867 1.786 1 95.5 91 ALA A O 1
ATOM 719 N N . MET A 1 92 ? 3.559 7.66 0.89 1 94.94 92 MET A N 1
ATOM 720 C CA . MET A 1 92 ? 2.473 6.891 0.293 1 94.94 92 MET A CA 1
ATOM 721 C C . MET A 1 92 ? 3.002 5.949 -0.783 1 94.94 92 MET A C 1
ATOM 723 O O . MET A 1 92 ? 2.518 4.824 -0.921 1 94.94 92 MET A O 1
ATOM 727 N N . LEU A 1 93 ? 3.951 6.426 -1.548 1 96.62 93 LEU A N 1
ATOM 728 C CA . LEU A 1 93 ? 4.594 5.609 -2.572 1 96.62 93 LEU A CA 1
ATOM 729 C C . LEU A 1 93 ? 5.297 4.406 -1.949 1 96.62 93 LEU A C 1
ATOM 731 O O . LEU A 1 93 ? 5.148 3.279 -2.426 1 96.62 93 LEU A O 1
ATOM 735 N N . LEU A 1 94 ? 5.977 4.652 -0.821 1 98.19 94 LEU A N 1
ATOM 736 C CA . LEU A 1 94 ? 6.715 3.59 -0.145 1 98.19 94 LEU A CA 1
ATOM 737 C C . LEU A 1 94 ? 5.758 2.572 0.469 1 98.19 94 LEU A C 1
ATOM 739 O O . LEU A 1 94 ? 5.945 1.364 0.314 1 98.19 94 LEU A O 1
ATOM 743 N N . ILE A 1 95 ? 4.746 3.031 1.111 1 97.44 95 ILE A N 1
ATOM 744 C CA . ILE A 1 95 ? 3.787 2.137 1.751 1 97.44 95 ILE A CA 1
ATOM 745 C C . ILE A 1 95 ? 3.082 1.294 0.692 1 97.44 95 ILE A C 1
ATOM 747 O O . ILE A 1 95 ? 2.912 0.085 0.865 1 97.44 95 ILE A O 1
ATOM 751 N N . SER A 1 96 ? 2.748 1.907 -0.419 1 97.25 96 SER A N 1
ATOM 752 C CA . SER A 1 96 ? 2.037 1.18 -1.466 1 97.25 96 SER A CA 1
ATOM 753 C C . SER A 1 96 ? 2.947 0.165 -2.148 1 97.25 96 SER A C 1
ATOM 755 O O . SER A 1 96 ? 2.539 -0.969 -2.406 1 97.25 96 SER A O 1
ATOM 757 N N . SER A 1 97 ? 4.176 0.533 -2.383 1 98.19 97 SER A N 1
ATOM 758 C CA . SER A 1 97 ? 5.078 -0.368 -3.09 1 98.19 97 SER A CA 1
ATOM 759 C C . SER A 1 97 ? 5.477 -1.553 -2.217 1 98.19 97 SER A C 1
ATOM 761 O O . SER A 1 97 ? 5.531 -2.689 -2.691 1 98.19 97 SER A O 1
ATOM 763 N N . VAL A 1 98 ? 5.75 -1.313 -0.951 1 98.25 98 VAL A N 1
ATOM 764 C CA . VAL A 1 98 ? 6.105 -2.387 -0.027 1 98.25 98 VAL A CA 1
ATOM 765 C C . VAL A 1 98 ? 4.93 -3.354 0.115 1 98.25 98 VAL A C 1
ATOM 767 O O . VAL A 1 98 ? 5.117 -4.57 0.095 1 98.25 98 VAL A O 1
ATOM 770 N N . SER A 1 99 ? 3.758 -2.85 0.192 1 98.38 99 SER A N 1
ATOM 771 C CA . SER A 1 99 ? 2.576 -3.693 0.34 1 98.38 99 SER A CA 1
ATOM 772 C C . SER A 1 99 ? 2.359 -4.562 -0.894 1 98.38 99 SER A C 1
ATOM 774 O O . SER A 1 99 ? 2.035 -5.746 -0.777 1 98.38 99 SER A O 1
ATOM 776 N N . ALA A 1 100 ? 2.514 -3.943 -2.053 1 98.38 100 ALA A N 1
ATOM 777 C CA . ALA A 1 100 ? 2.381 -4.711 -3.287 1 98.38 100 ALA A CA 1
ATOM 778 C C . ALA A 1 100 ? 3.412 -5.832 -3.35 1 98.38 100 ALA A C 1
ATOM 780 O O . ALA A 1 100 ? 3.068 -6.988 -3.613 1 98.38 100 ALA A O 1
ATOM 781 N N . ALA A 1 101 ? 4.637 -5.504 -3.094 1 98.56 101 ALA A N 1
ATOM 782 C CA . ALA A 1 101 ? 5.723 -6.48 -3.16 1 98.56 101 ALA A CA 1
ATOM 783 C C . ALA A 1 101 ? 5.559 -7.559 -2.092 1 98.56 101 ALA A C 1
ATOM 785 O O . ALA A 1 101 ? 5.805 -8.734 -2.348 1 98.56 101 ALA A O 1
ATOM 786 N N . MET A 1 102 ? 5.137 -7.145 -0.961 1 97.81 102 MET A N 1
ATOM 787 C CA . MET A 1 102 ? 4.965 -8.094 0.134 1 97.81 102 MET A CA 1
ATOM 788 C C . MET A 1 102 ? 3.861 -9.102 -0.183 1 97.81 102 MET A C 1
ATOM 790 O O . MET A 1 102 ? 3.947 -10.266 0.207 1 97.81 102 MET A O 1
ATOM 794 N N . ALA A 1 103 ? 2.84 -8.68 -0.819 1 98.19 103 ALA A N 1
ATOM 795 C CA . ALA A 1 103 ? 1.747 -9.578 -1.178 1 98.19 103 ALA A CA 1
ATOM 796 C C . ALA A 1 103 ? 2.229 -10.672 -2.125 1 98.19 103 ALA A C 1
ATOM 798 O O . ALA A 1 103 ? 1.92 -11.852 -1.93 1 98.19 103 ALA A O 1
ATOM 799 N N . VAL A 1 104 ? 3.016 -10.297 -3.1 1 97.88 104 VAL A N 1
ATOM 800 C CA . VAL A 1 104 ? 3.518 -11.281 -4.055 1 97.88 104 VAL A CA 1
ATOM 801 C C . VAL A 1 104 ? 4.57 -12.156 -3.383 1 97.88 104 VAL A C 1
ATOM 803 O O . VAL A 1 104 ? 4.629 -13.367 -3.633 1 97.88 104 VAL A O 1
ATOM 806 N N . ALA A 1 105 ? 5.395 -11.531 -2.537 1 97.81 105 ALA A N 1
ATOM 807 C CA . ALA A 1 105 ? 6.383 -12.305 -1.794 1 97.81 105 ALA A CA 1
ATOM 808 C C . ALA A 1 105 ? 5.707 -13.367 -0.925 1 97.81 105 ALA A C 1
ATOM 810 O O . ALA A 1 105 ? 6.223 -14.477 -0.78 1 97.81 105 ALA A O 1
ATOM 811 N N . TYR A 1 106 ? 4.633 -13.062 -0.369 1 97.25 106 TYR A N 1
ATOM 812 C CA . TYR A 1 106 ? 3.898 -14.008 0.456 1 97.25 106 TYR A CA 1
ATOM 813 C C . TYR A 1 106 ? 3.406 -15.188 -0.377 1 97.25 106 TYR A C 1
ATOM 815 O O . TYR A 1 106 ? 3.504 -16.344 0.048 1 97.25 106 TYR A O 1
ATOM 823 N N . VAL A 1 107 ? 2.896 -14.914 -1.533 1 96.38 107 VAL A N 1
ATOM 824 C CA . VAL A 1 107 ? 2.473 -15.969 -2.451 1 96.38 107 VAL A CA 1
ATOM 825 C C . VAL A 1 107 ? 3.67 -16.844 -2.828 1 96.38 107 VAL A C 1
ATOM 827 O O . VAL A 1 107 ? 3.547 -18.062 -2.941 1 96.38 107 VAL A O 1
ATOM 830 N N . GLY A 1 108 ? 4.793 -16.188 -3.051 1 96.19 108 GLY A N 1
ATOM 831 C CA . GLY A 1 108 ? 5.996 -16.938 -3.354 1 96.19 108 GLY A CA 1
ATOM 832 C C . GLY A 1 108 ? 6.41 -17.875 -2.236 1 96.19 108 GLY A C 1
ATOM 833 O O . GLY A 1 108 ? 6.918 -18.969 -2.492 1 96.19 108 GLY A O 1
ATOM 834 N N . LYS A 1 109 ? 6.195 -17.484 -1.054 1 96.12 109 LYS A N 1
ATOM 835 C CA . LYS A 1 109 ? 6.621 -18.25 0.118 1 96.12 109 LYS A CA 1
ATOM 836 C C . LYS A 1 109 ? 5.609 -19.344 0.465 1 96.12 109 LYS A C 1
ATOM 838 O O . LYS A 1 109 ? 5.988 -20.469 0.792 1 96.12 109 LYS A O 1
ATOM 843 N N . LYS A 1 110 ? 4.277 -19.031 0.367 1 96.44 110 LYS A N 1
ATOM 844 C CA . LYS A 1 110 ? 3.252 -19.938 0.867 1 96.44 110 LYS A CA 1
ATOM 845 C C . LYS A 1 110 ? 2.488 -20.594 -0.282 1 96.44 110 LYS A C 1
ATOM 847 O O . LYS A 1 110 ? 1.823 -21.609 -0.093 1 96.44 110 LYS A O 1
ATOM 852 N N . GLY A 1 111 ? 2.58 -19.953 -1.452 1 94.88 111 GLY A N 1
ATOM 853 C CA . GLY A 1 111 ? 1.768 -20.438 -2.562 1 94.88 111 GLY A CA 1
ATOM 854 C C . GLY A 1 111 ? 0.284 -20.172 -2.365 1 94.88 111 GLY A C 1
ATOM 855 O O . GLY A 1 111 ? -0.112 -19.453 -1.444 1 94.88 111 GLY A O 1
ATOM 856 N N . ASN A 1 112 ? -0.522 -20.672 -3.35 1 94 112 ASN A N 1
ATOM 857 C CA . ASN A 1 112 ? -1.98 -20.641 -3.334 1 94 112 ASN A CA 1
ATOM 858 C C . ASN A 1 112 ? -2.568 -21.875 -4.023 1 94 112 ASN A C 1
ATOM 860 O O . ASN A 1 112 ? -2.715 -21.891 -5.246 1 94 112 ASN A O 1
ATOM 864 N N . ILE A 1 113 ? -2.957 -22.797 -3.221 1 90.12 113 ILE A N 1
ATOM 865 C CA . ILE A 1 113 ? -3.402 -24.078 -3.75 1 90.12 113 ILE A CA 1
ATOM 866 C C . ILE A 1 113 ? -4.727 -23.906 -4.488 1 90.12 113 ILE A C 1
ATOM 868 O O . ILE A 1 113 ? -4.992 -24.594 -5.473 1 90.12 113 ILE A O 1
ATOM 872 N N . HIS A 1 114 ? -5.504 -22.984 -4.062 1 89.56 114 HIS A N 1
ATOM 873 C CA . HIS A 1 114 ? -6.797 -22.75 -4.695 1 89.56 114 HIS A CA 1
ATOM 874 C C . HIS A 1 114 ? -6.629 -22.156 -6.09 1 89.56 114 HIS A C 1
ATOM 876 O O . HIS A 1 114 ? -7.473 -22.375 -6.965 1 89.56 114 HIS A O 1
ATOM 882 N N . ALA A 1 115 ? -5.488 -21.5 -6.301 1 90.88 115 ALA A N 1
ATOM 883 C CA . ALA A 1 115 ? -5.191 -20.906 -7.602 1 90.88 115 ALA A CA 1
ATOM 884 C C . ALA A 1 115 ? -4.207 -21.766 -8.383 1 90.88 115 ALA A C 1
ATOM 886 O O . ALA A 1 115 ? -3.881 -21.453 -9.531 1 90.88 115 ALA A O 1
ATOM 887 N N . GLY A 1 116 ? -3.652 -22.781 -7.727 1 89.06 116 GLY A N 1
ATOM 888 C CA . GLY A 1 116 ? -2.668 -23.641 -8.359 1 89.06 116 GLY A CA 1
ATOM 889 C C . GLY A 1 116 ? -1.277 -23.031 -8.391 1 89.06 116 GLY A C 1
ATOM 890 O O . GLY A 1 116 ? -0.439 -23.438 -9.203 1 89.06 116 GLY A O 1
ATOM 891 N N . TRP A 1 117 ? -1.033 -22.047 -7.641 1 93.06 117 TRP A N 1
ATOM 892 C CA . TRP A 1 117 ? 0.285 -21.422 -7.562 1 93.06 117 TRP A CA 1
ATOM 893 C C . TRP A 1 117 ? 1.143 -22.094 -6.5 1 93.06 117 TRP A C 1
ATOM 895 O O . TRP A 1 117 ? 0.91 -21.922 -5.301 1 93.06 117 TRP A O 1
ATOM 905 N N . LEU A 1 118 ? 2.141 -22.766 -6.863 1 91.44 118 LEU A N 1
ATOM 906 C CA . LEU A 1 118 ? 3.033 -23.438 -5.926 1 91.44 118 LEU A CA 1
ATOM 907 C C . LEU A 1 118 ? 4.02 -22.438 -5.312 1 91.44 118 LEU A C 1
ATOM 909 O O . LEU A 1 118 ? 4.406 -21.469 -5.953 1 91.44 118 LEU A O 1
ATOM 913 N N . PRO A 1 119 ? 4.344 -22.719 -3.988 1 94.44 119 PRO A N 1
ATOM 914 C CA . PRO A 1 119 ? 5.41 -21.891 -3.414 1 94.44 119 PRO A CA 1
ATOM 915 C C . PRO A 1 119 ? 6.746 -22.078 -4.129 1 94.44 119 PRO A C 1
ATOM 917 O O . PRO A 1 119 ? 7.109 -23.203 -4.488 1 94.44 119 PRO A O 1
ATOM 920 N N . ILE A 1 120 ? 7.48 -21.031 -4.27 1 94.06 120 ILE A N 1
ATOM 921 C CA . ILE A 1 120 ? 8.688 -21.125 -5.082 1 94.06 120 ILE A CA 1
ATOM 922 C C . ILE A 1 120 ? 9.914 -20.859 -4.211 1 94.06 120 ILE A C 1
ATOM 924 O O . ILE A 1 120 ? 11.047 -21.094 -4.637 1 94.06 120 ILE A O 1
ATOM 928 N N . CYS A 1 121 ? 9.75 -20.438 -3.031 1 94.88 121 CYS A N 1
ATOM 929 C CA . CYS A 1 121 ? 10.875 -20.016 -2.203 1 94.88 121 CYS A CA 1
ATOM 930 C C . CYS A 1 121 ? 11.75 -21.203 -1.828 1 94.88 121 CYS A C 1
ATOM 932 O O . CYS A 1 121 ? 12.914 -21.031 -1.48 1 94.88 121 CYS A O 1
ATOM 934 N N . GLY A 1 122 ? 11.203 -22.375 -1.855 1 91.31 122 GLY A N 1
ATOM 935 C CA . GLY A 1 122 ? 12.016 -23.562 -1.663 1 91.31 122 GLY A CA 1
ATOM 936 C C . GLY A 1 122 ? 13.039 -23.766 -2.764 1 91.31 122 GLY A C 1
ATOM 937 O O . GLY A 1 122 ? 14.148 -24.25 -2.508 1 91.31 122 GLY A O 1
ATOM 938 N N . GLU A 1 123 ? 12.719 -23.297 -3.967 1 89.88 123 GLU A N 1
ATOM 939 C CA . GLU A 1 123 ? 13.555 -23.453 -5.152 1 89.88 123 GLU A CA 1
ATOM 940 C C . GLU A 1 123 ? 14.469 -22.25 -5.355 1 89.88 123 GLU A C 1
ATOM 942 O O . GLU A 1 123 ? 15.609 -22.406 -5.809 1 89.88 123 GLU A O 1
ATOM 947 N N . VAL A 1 124 ? 14.016 -21.141 -5.031 1 94.06 124 VAL A N 1
ATOM 948 C CA . VAL A 1 124 ? 14.789 -19.922 -5.219 1 94.06 124 VAL A CA 1
ATOM 949 C C . VAL A 1 124 ? 14.984 -19.219 -3.877 1 94.06 124 VAL A C 1
ATOM 951 O O . VAL A 1 124 ? 14.711 -18.031 -3.75 1 94.06 124 VAL A O 1
ATOM 954 N N . ALA A 1 125 ? 15.609 -19.859 -2.941 1 94.38 125 ALA A N 1
ATOM 955 C CA . ALA A 1 125 ? 15.734 -19.391 -1.562 1 94.38 125 ALA A CA 1
ATOM 956 C C . ALA A 1 125 ? 16.609 -18.141 -1.479 1 94.38 125 ALA A C 1
ATOM 958 O O . ALA A 1 125 ? 16.344 -17.25 -0.671 1 94.38 125 ALA A O 1
ATOM 959 N N . LYS A 1 126 ? 17.656 -18.094 -2.26 1 95.75 126 LYS A N 1
ATOM 960 C CA . LYS A 1 126 ? 18.531 -16.938 -2.242 1 95.75 126 LYS A CA 1
ATOM 961 C C . LYS A 1 126 ? 17.781 -15.656 -2.584 1 95.75 126 LYS A C 1
ATOM 963 O O . LYS A 1 126 ? 17.906 -14.641 -1.89 1 95.75 126 LYS A O 1
ATOM 968 N N . PHE A 1 127 ? 17.047 -15.727 -3.664 1 96.56 127 PHE A N 1
ATOM 969 C CA . PHE A 1 127 ? 16.234 -14.578 -4.039 1 96.56 127 PHE A CA 1
ATOM 970 C C . PHE A 1 127 ? 15.25 -14.227 -2.932 1 96.56 127 PHE A C 1
ATOM 972 O O . PHE A 1 127 ? 15.109 -13.062 -2.561 1 96.56 127 PHE A O 1
ATOM 979 N N . CYS A 1 128 ? 14.547 -15.172 -2.375 1 97.19 128 CYS A N 1
ATOM 980 C CA . CYS A 1 128 ? 13.516 -14.93 -1.37 1 97.19 128 CYS A CA 1
ATOM 981 C C . CYS A 1 128 ? 14.109 -14.32 -0.112 1 97.19 128 CYS A C 1
ATOM 983 O O . CYS A 1 128 ? 13.516 -13.422 0.49 1 97.19 128 CYS A O 1
ATOM 985 N N . ASN A 1 129 ? 15.297 -14.781 0.302 1 96.88 129 ASN A N 1
ATOM 986 C CA . ASN A 1 129 ? 15.977 -14.195 1.457 1 96.88 129 ASN A CA 1
ATOM 987 C C . ASN A 1 129 ? 16.375 -12.75 1.2 1 96.88 129 ASN A C 1
ATOM 989 O O . ASN A 1 129 ? 16.141 -11.875 2.039 1 96.88 129 ASN A O 1
ATOM 993 N N . GLN A 1 130 ? 16.906 -12.531 0.076 1 97.38 130 GLN A N 1
ATOM 994 C CA . GLN A 1 130 ? 17.297 -11.18 -0.292 1 97.38 130 GLN A CA 1
ATOM 995 C C . GLN A 1 130 ? 16.078 -10.266 -0.417 1 97.38 130 GLN A C 1
ATOM 997 O O . GLN A 1 130 ? 16.094 -9.133 0.057 1 97.38 130 GLN A O 1
ATOM 1002 N N . ALA A 1 131 ? 15.055 -10.781 -1.054 1 97.12 131 ALA A N 1
ATOM 1003 C CA . ALA A 1 131 ? 13.82 -10.016 -1.195 1 97.12 131 ALA A CA 1
ATOM 1004 C C . ALA A 1 131 ? 13.234 -9.672 0.169 1 97.12 131 ALA A C 1
ATOM 1006 O O . ALA A 1 131 ? 12.766 -8.547 0.384 1 97.12 131 ALA A O 1
ATOM 1007 N N . THR A 1 132 ? 13.25 -10.617 1.082 1 97.31 132 THR A N 1
ATOM 1008 C CA . THR A 1 132 ? 12.758 -10.375 2.432 1 97.31 132 THR A CA 1
ATOM 1009 C C . THR A 1 132 ? 13.539 -9.258 3.111 1 97.31 132 THR A C 1
ATOM 1011 O O . THR A 1 132 ? 12.953 -8.367 3.732 1 97.31 132 THR A O 1
ATOM 1014 N N . GLY A 1 133 ? 14.758 -9.367 2.957 1 97.44 133 GLY A N 1
ATOM 1015 C CA . GLY A 1 133 ? 15.586 -8.305 3.496 1 97.44 133 GLY A CA 1
ATOM 1016 C C . GLY A 1 133 ? 15.289 -6.945 2.891 1 97.44 133 GLY A C 1
ATOM 1017 O O . GLY A 1 133 ? 15.219 -5.945 3.604 1 97.44 133 GLY A O 1
ATOM 1018 N N . ALA A 1 134 ? 15.164 -6.93 1.605 1 98.5 134 ALA A N 1
ATOM 1019 C CA . ALA A 1 134 ? 14.836 -5.684 0.917 1 98.5 134 ALA A CA 1
ATOM 1020 C C . ALA A 1 134 ? 13.5 -5.125 1.401 1 98.5 134 ALA A C 1
ATOM 1022 O O . ALA A 1 134 ? 13.383 -3.92 1.644 1 98.5 134 ALA A O 1
ATOM 1023 N N . LEU A 1 135 ? 12.547 -5.973 1.587 1 98.06 135 LEU A N 1
ATOM 1024 C CA . LEU A 1 135 ? 11.219 -5.547 2.016 1 98.06 135 LEU A CA 1
ATOM 1025 C C . LEU A 1 135 ? 11.258 -5 3.439 1 98.06 135 LEU A C 1
ATOM 1027 O O . LEU A 1 135 ? 10.594 -4.008 3.744 1 98.06 135 LEU A O 1
ATOM 1031 N N . ILE A 1 136 ? 11.992 -5.625 4.312 1 97.88 136 ILE A N 1
ATOM 1032 C CA . ILE A 1 136 ? 12.156 -5.125 5.676 1 97.88 136 ILE A CA 1
ATOM 1033 C C . ILE A 1 136 ? 12.781 -3.732 5.641 1 97.88 136 ILE A C 1
ATOM 1035 O O . ILE A 1 136 ? 12.32 -2.822 6.336 1 97.88 136 ILE A O 1
ATOM 1039 N N . SER A 1 137 ? 13.789 -3.633 4.84 1 98.12 137 SER A N 1
ATOM 1040 C CA . SER A 1 137 ? 14.438 -2.334 4.699 1 98.12 137 SER A CA 1
ATOM 1041 C C . SER A 1 137 ? 13.469 -1.288 4.16 1 98.12 137 SER A C 1
ATOM 1043 O O . SER A 1 137 ? 13.453 -0.147 4.625 1 98.12 137 SER A O 1
ATOM 1045 N N . GLY A 1 138 ? 12.688 -1.65 3.17 1 98.06 138 GLY A N 1
ATOM 1046 C CA . GLY A 1 138 ? 11.672 -0.747 2.641 1 98.06 138 GLY A CA 1
ATOM 1047 C C . GLY A 1 138 ? 10.648 -0.33 3.674 1 98.06 138 GLY A C 1
ATOM 1048 O O . GLY A 1 138 ? 10.242 0.833 3.723 1 98.06 138 GLY A O 1
ATOM 1049 N N . LEU A 1 139 ? 10.234 -1.244 4.492 1 97.75 139 LEU A N 1
ATOM 1050 C CA . LEU A 1 139 ? 9.297 -0.953 5.57 1 97.75 139 LEU A CA 1
ATOM 1051 C C . LEU A 1 139 ? 9.898 0.022 6.574 1 97.75 139 LEU A C 1
ATOM 1053 O O . LEU A 1 139 ? 9.219 0.936 7.047 1 97.75 139 LEU A O 1
ATOM 1057 N N . LEU A 1 140 ? 11.086 -0.199 6.848 1 97.75 140 LEU A N 1
ATOM 1058 C CA . LEU A 1 140 ? 11.789 0.72 7.734 1 97.75 140 LEU A CA 1
ATOM 1059 C C . LEU A 1 140 ? 11.82 2.127 7.148 1 97.75 140 LEU A C 1
ATOM 1061 O O . LEU A 1 140 ? 11.625 3.109 7.871 1 97.75 140 LEU A O 1
ATOM 1065 N N . ALA A 1 141 ? 12.109 2.158 5.879 1 97.88 141 ALA A N 1
ATOM 1066 C CA . ALA A 1 141 ? 12.102 3.457 5.207 1 97.88 141 ALA A CA 1
ATOM 1067 C C . ALA A 1 141 ? 10.75 4.141 5.344 1 97.88 141 ALA A C 1
ATOM 1069 O O . ALA A 1 141 ? 10.672 5.336 5.645 1 97.88 141 ALA A O 1
ATOM 1070 N N . ALA A 1 142 ? 9.719 3.387 5.156 1 96.62 142 ALA A N 1
ATOM 1071 C CA . ALA A 1 142 ? 8.375 3.939 5.285 1 96.62 142 ALA A CA 1
ATOM 1072 C C . ALA A 1 142 ? 8.125 4.457 6.699 1 96.62 142 ALA A C 1
ATOM 1074 O O . ALA A 1 142 ? 7.539 5.523 6.883 1 96.62 142 ALA A O 1
ATOM 1075 N N . ILE A 1 143 ? 8.555 3.76 7.66 1 96.31 143 ILE A N 1
ATOM 1076 C CA . ILE A 1 143 ? 8.391 4.152 9.055 1 96.31 143 ILE A CA 1
ATOM 1077 C C . ILE A 1 143 ? 9.148 5.453 9.32 1 96.31 143 ILE A C 1
ATOM 1079 O O . ILE A 1 143 ? 8.641 6.348 9.992 1 96.31 143 ILE A O 1
ATOM 1083 N N . MET A 1 144 ? 10.328 5.578 8.789 1 96.31 144 MET A N 1
ATOM 1084 C CA . MET A 1 144 ? 11.109 6.801 8.961 1 96.31 144 MET A CA 1
ATOM 1085 C C . MET A 1 144 ? 10.383 7.996 8.352 1 96.31 144 MET A C 1
ATOM 1087 O O . MET A 1 144 ? 10.344 9.078 8.953 1 96.31 144 MET A O 1
ATOM 1091 N N . TYR A 1 145 ? 9.789 7.801 7.219 1 95.88 145 TYR A N 1
ATOM 1092 C CA . TYR A 1 145 ? 9.07 8.891 6.574 1 95.88 145 TYR A CA 1
ATOM 1093 C C . TYR A 1 145 ? 7.828 9.266 7.371 1 95.88 145 TYR A C 1
ATOM 1095 O O . TYR A 1 145 ? 7.461 10.445 7.445 1 95.88 145 TYR A O 1
ATOM 1103 N N . LEU A 1 146 ? 7.227 8.305 7.934 1 93.44 146 LEU A N 1
ATOM 1104 C CA . LEU A 1 146 ? 6.078 8.602 8.781 1 93.44 146 LEU A CA 1
ATOM 1105 C C . LEU A 1 146 ? 6.492 9.43 9.992 1 93.44 146 LEU A C 1
ATOM 1107 O O . LEU A 1 146 ? 5.805 10.391 10.359 1 93.44 146 LEU A O 1
ATOM 1111 N N . LEU A 1 147 ? 7.562 9.109 10.539 1 93.31 147 LEU A N 1
ATOM 1112 C CA . LEU A 1 147 ? 8.07 9.859 11.68 1 93.31 147 LEU A CA 1
ATOM 1113 C C . LEU A 1 147 ? 8.422 11.289 11.281 1 93.31 147 LEU A C 1
ATOM 1115 O O . LEU A 1 147 ? 8.148 12.227 12.023 1 93.31 147 LEU A O 1
ATOM 1119 N N . LEU A 1 148 ? 9.008 11.398 10.141 1 92.06 148 LEU A N 1
ATOM 1120 C CA . LEU A 1 148 ? 9.336 12.727 9.633 1 92.06 148 LEU A CA 1
ATOM 1121 C C . LEU A 1 148 ? 8.078 13.57 9.477 1 92.06 148 LEU A C 1
ATOM 1123 O O . LEU A 1 148 ? 8.07 14.75 9.852 1 92.06 148 LEU A O 1
ATOM 1127 N N . LEU A 1 149 ? 7.051 12.961 8.93 1 88 149 LEU A N 1
ATOM 1128 C CA . LEU A 1 149 ? 5.793 13.664 8.719 1 88 149 LEU A CA 1
ATOM 1129 C C . LEU A 1 149 ? 5.168 14.078 10.047 1 88 149 LEU A C 1
ATOM 1131 O O . LEU A 1 149 ? 4.703 15.211 10.195 1 88 149 LEU A O 1
ATOM 1135 N N . ILE A 1 150 ? 5.152 13.164 10.992 1 86.56 150 ILE A N 1
ATOM 1136 C CA . ILE A 1 150 ? 4.586 13.445 12.305 1 86.56 150 ILE A CA 1
ATOM 1137 C C . ILE A 1 150 ? 5.367 14.57 12.977 1 86.56 150 ILE A C 1
ATOM 1139 O O . ILE A 1 150 ? 4.773 15.477 13.57 1 86.56 150 ILE A O 1
ATOM 1143 N N . TYR A 1 151 ? 6.594 14.492 12.844 1 85.88 151 TYR A N 1
ATOM 1144 C CA . TYR A 1 151 ? 7.445 15.516 13.445 1 85.88 151 TYR A CA 1
ATOM 1145 C C . TYR A 1 151 ? 7.203 16.875 12.797 1 85.88 151 TYR A C 1
ATOM 1147 O O . TYR A 1 151 ? 7.102 17.891 13.492 1 85.88 151 TYR A O 1
ATOM 1155 N N . SER A 1 152 ? 7.125 16.906 11.555 1 81.88 152 SER A N 1
ATOM 1156 C CA . SER A 1 152 ? 6.895 18.156 10.82 1 81.88 152 SER A CA 1
ATOM 1157 C C . SER A 1 152 ? 5.531 18.75 11.164 1 81.88 152 SER A C 1
ATOM 1159 O O . SER A 1 152 ? 5.395 19.969 11.289 1 81.88 152 SER A O 1
ATOM 1161 N N . LEU A 1 153 ? 4.59 17.922 11.344 1 76.88 153 LEU A N 1
ATOM 1162 C CA . LEU A 1 153 ? 3.254 18.391 11.688 1 76.88 153 LEU A CA 1
ATOM 1163 C C . LEU A 1 153 ? 3.221 18.953 13.109 1 76.88 153 LEU A C 1
ATOM 1165 O O . LEU A 1 153 ? 2.57 19.969 13.375 1 76.88 153 LEU A O 1
ATOM 1169 N N . HIS A 1 154 ? 3.836 18.25 13.961 1 76.56 154 HIS A N 1
ATOM 1170 C CA . HIS A 1 154 ? 3.902 18.703 15.344 1 76.56 154 HIS A CA 1
ATOM 1171 C C . HIS A 1 154 ? 4.625 20.047 15.445 1 76.56 154 HIS A C 1
ATOM 1173 O O . HIS A 1 154 ? 4.215 20.922 16.203 1 76.56 154 HIS A O 1
ATOM 1179 N N . ASP A 1 155 ? 5.617 20.156 14.75 1 72.5 155 ASP A N 1
ATOM 1180 C CA . ASP A 1 155 ? 6.383 21.391 14.766 1 72.5 155 ASP A CA 1
ATOM 1181 C C . ASP A 1 155 ? 5.57 22.547 14.195 1 72.5 155 ASP A C 1
ATOM 1183 O O . ASP A 1 155 ? 5.574 23.656 14.742 1 72.5 155 ASP A O 1
ATOM 1187 N N . THR A 1 156 ? 4.91 22.344 13.164 1 65.56 156 THR A N 1
ATOM 1188 C CA . THR A 1 156 ? 4.094 23.391 12.547 1 65.56 156 THR A CA 1
ATOM 1189 C C . THR A 1 156 ? 2.9 23.734 13.438 1 65.56 156 THR A C 1
ATOM 1191 O O . THR A 1 156 ? 2.504 24.891 13.523 1 65.56 156 THR A O 1
ATOM 1194 N N . ALA A 1 157 ? 2.318 22.766 14.008 1 59.41 157 ALA A N 1
ATOM 1195 C CA . ALA A 1 157 ? 1.219 23.016 14.938 1 59.41 157 ALA A CA 1
ATOM 1196 C C . ALA A 1 157 ? 1.705 23.75 16.172 1 59.41 157 ALA A C 1
ATOM 1198 O O . ALA A 1 157 ? 0.984 24.594 16.719 1 59.41 157 ALA A O 1
ATOM 1199 N N . TYR A 1 158 ? 2.832 23.344 16.734 1 54.34 158 TYR A N 1
ATOM 1200 C CA . TYR A 1 158 ? 3.406 24.047 17.875 1 54.34 158 TYR A CA 1
ATOM 1201 C C . TYR A 1 158 ? 3.707 25.5 17.5 1 54.34 158 TYR A C 1
ATOM 1203 O O . TYR A 1 158 ? 3.479 26.406 18.312 1 54.34 158 TYR A O 1
ATOM 1211 N N . TRP A 1 159 ? 4.184 25.703 16.312 1 48.41 159 TRP A N 1
ATOM 1212 C CA . TRP A 1 159 ? 4.445 27.078 15.938 1 48.41 159 TRP A CA 1
ATOM 1213 C C . TRP A 1 159 ? 3.143 27.844 15.742 1 48.41 159 TRP A C 1
ATOM 1215 O O . TRP A 1 159 ? 3.076 29.047 16 1 48.41 159 TRP A O 1
ATOM 1225 N N . MET A 1 160 ? 2.246 27.281 15.344 1 43.12 160 MET A N 1
ATOM 1226 C CA . MET A 1 160 ? 0.974 27.969 15.156 1 43.12 160 MET A CA 1
ATOM 1227 C C . MET A 1 160 ? 0.227 28.094 16.484 1 43.12 160 MET A C 1
ATOM 1229 O O . MET A 1 160 ? -0.733 28.859 16.578 1 43.12 160 MET A O 1
ATOM 1233 N N . SER A 1 161 ? 0.48 27.391 17.469 1 39.88 161 SER A N 1
ATOM 1234 C CA . SER A 1 161 ? -0.161 27.672 18.766 1 39.88 161 SER A CA 1
ATOM 1235 C C . SER A 1 161 ? 0.549 28.797 19.5 1 39.88 161 SER A C 1
ATOM 1237 O O . SER A 1 161 ? 1.779 28.859 19.5 1 39.88 161 SER A O 1
ATOM 1239 N N . MET B 1 1 ? -20.078 33.156 7.098 1 58.38 1 MET B N 1
ATOM 1240 C CA . MET B 1 1 ? -21.062 32.156 7.484 1 58.38 1 MET B CA 1
ATOM 1241 C C . MET B 1 1 ? -21.297 31.172 6.352 1 58.38 1 MET B C 1
ATOM 1243 O O . MET B 1 1 ? -21.234 29.953 6.566 1 58.38 1 MET B O 1
ATOM 1247 N N . ILE B 1 2 ? -21.547 31.609 5.043 1 64.69 2 ILE B N 1
ATOM 1248 C CA . ILE B 1 2 ? -21.812 30.781 3.869 1 64.69 2 ILE B CA 1
ATOM 1249 C C . ILE B 1 2 ? -20.609 29.906 3.559 1 64.69 2 ILE B C 1
ATOM 1251 O O . ILE B 1 2 ? -20.734 28.719 3.283 1 64.69 2 ILE B O 1
ATOM 1255 N N . THR B 1 3 ? -19.5 30.453 3.754 1 73.81 3 THR B N 1
ATOM 1256 C CA . THR B 1 3 ? -18.281 29.734 3.418 1 73.81 3 THR B CA 1
ATOM 1257 C C . THR B 1 3 ? -18.062 28.547 4.359 1 73.81 3 THR B C 1
ATOM 1259 O O . THR B 1 3 ? -17.625 27.484 3.938 1 73.81 3 THR B O 1
ATOM 1262 N N . LYS B 1 4 ? -18.469 28.766 5.598 1 76.12 4 LYS B N 1
ATOM 1263 C CA . LYS B 1 4 ? -18.312 27.719 6.602 1 76.12 4 LYS B CA 1
ATOM 1264 C C . LYS B 1 4 ? -19.281 26.562 6.336 1 76.12 4 LYS B C 1
ATOM 1266 O O . LYS B 1 4 ? -18.906 25.406 6.457 1 76.12 4 LYS B O 1
ATOM 1271 N N . THR B 1 5 ? -20.406 26.938 5.949 1 79.81 5 THR B N 1
ATOM 1272 C CA . THR B 1 5 ? -21.422 25.922 5.664 1 79.81 5 THR B CA 1
ATOM 1273 C C . THR B 1 5 ? -21.016 25.078 4.469 1 79.81 5 THR B C 1
ATOM 1275 O O . THR B 1 5 ? -21.172 23.859 4.488 1 79.81 5 THR B O 1
ATOM 1278 N N . TRP B 1 6 ? -20.516 25.781 3.385 1 83.69 6 TRP B N 1
ATOM 1279 C CA . TRP B 1 6 ? -20.094 25.047 2.189 1 83.69 6 TRP B CA 1
ATOM 1280 C C . TRP B 1 6 ? -18.938 24.109 2.504 1 83.69 6 TRP B C 1
ATOM 1282 O O . TRP B 1 6 ? -18.859 23 1.962 1 83.69 6 TRP B O 1
ATOM 1292 N N . LYS B 1 7 ? -18.125 24.5 3.344 1 81.12 7 LYS B N 1
ATOM 1293 C CA . LYS B 1 7 ? -17 23.672 3.75 1 81.12 7 LYS B CA 1
ATOM 1294 C C . LYS B 1 7 ? -17.469 22.438 4.52 1 81.12 7 LYS B C 1
ATOM 1296 O O . LYS B 1 7 ? -16.953 21.344 4.312 1 81.12 7 LYS B O 1
ATOM 1301 N N . MET B 1 8 ? -18.391 22.719 5.355 1 83.19 8 MET B N 1
ATOM 1302 C CA . MET B 1 8 ? -18.938 21.625 6.137 1 83.19 8 MET B CA 1
ATOM 1303 C C . MET B 1 8 ? -19.641 20.609 5.234 1 83.19 8 MET B C 1
ATOM 1305 O O . MET B 1 8 ? -19.516 19.406 5.434 1 83.19 8 MET B O 1
ATOM 1309 N N . ILE B 1 9 ? -20.375 21.141 4.32 1 87.06 9 ILE B N 1
ATOM 1310 C CA . ILE B 1 9 ? -21.109 20.281 3.395 1 87.06 9 ILE B CA 1
ATOM 1311 C C . ILE B 1 9 ? -20.125 19.5 2.535 1 87.06 9 ILE B C 1
ATOM 1313 O O . ILE B 1 9 ? -20.344 18.312 2.254 1 87.06 9 ILE B O 1
ATOM 1317 N N . PHE B 1 10 ? -19.094 20.125 2.104 1 88.06 10 PHE B N 1
ATOM 1318 C CA . PHE B 1 10 ? -18.094 19.484 1.264 1 88.06 10 PHE B CA 1
ATOM 1319 C C . PHE B 1 10 ? -17.406 18.344 2.006 1 88.06 10 PHE B C 1
ATOM 1321 O O . PHE B 1 10 ? -17.234 17.25 1.453 1 88.06 10 PHE B O 1
ATOM 1328 N N . THR B 1 11 ? -17.062 18.531 3.223 1 87.69 11 THR B N 1
ATOM 1329 C CA . THR B 1 11 ? -16.422 17.5 4.023 1 87.69 11 THR B CA 1
ATOM 1330 C C . THR B 1 11 ? -17.391 16.344 4.281 1 87.69 11 THR B C 1
ATOM 1332 O O . THR B 1 11 ? -17 15.18 4.25 1 87.69 11 THR B O 1
ATOM 1335 N N . LEU B 1 12 ? -18.609 16.734 4.473 1 89.31 12 LEU B N 1
ATOM 1336 C CA . LEU B 1 12 ? -19.625 15.711 4.688 1 89.31 12 LEU B CA 1
ATOM 1337 C C . LEU B 1 12 ? -19.812 14.859 3.434 1 89.31 12 LEU B C 1
ATOM 1339 O O . LEU B 1 12 ? -19.953 13.641 3.521 1 89.31 12 LEU B O 1
ATOM 1343 N N . LEU B 1 13 ? -19.797 15.484 2.332 1 93.12 13 LEU B N 1
ATOM 1344 C CA . LEU B 1 13 ? -19.953 14.781 1.064 1 93.12 13 LEU B CA 1
ATOM 1345 C C . LEU B 1 13 ? -18.781 13.852 0.798 1 93.12 13 LEU B C 1
ATOM 1347 O O . LEU B 1 13 ? -18.969 12.719 0.354 1 93.12 13 LEU B O 1
ATOM 1351 N N . LEU B 1 14 ? -17.641 14.328 1.06 1 94.38 14 LEU B N 1
ATOM 1352 C CA . LEU B 1 14 ? -16.453 13.508 0.861 1 94.38 14 LEU B CA 1
ATOM 1353 C C . LEU B 1 14 ? -16.469 12.289 1.779 1 94.38 14 LEU B C 1
ATOM 1355 O O . LEU B 1 14 ? -16.109 11.18 1.363 1 94.38 14 LEU B O 1
ATOM 1359 N N . ARG B 1 15 ? -16.891 12.469 2.957 1 94 15 ARG B N 1
ATOM 1360 C CA . ARG B 1 15 ? -16.953 11.367 3.92 1 94 15 ARG B CA 1
ATOM 1361 C C . ARG B 1 15 ? -18.016 10.352 3.525 1 94 15 ARG B C 1
ATOM 1363 O O . ARG B 1 15 ? -17.828 9.148 3.699 1 94 15 ARG B O 1
ATOM 1370 N N . LEU B 1 16 ? -19.047 10.844 3 1 95 16 LEU B N 1
ATOM 1371 C CA . LEU B 1 16 ? -20.109 9.945 2.549 1 95 16 LEU B CA 1
ATOM 1372 C C . LEU B 1 16 ? -19.656 9.133 1.339 1 95 16 LEU B C 1
ATOM 1374 O O . LEU B 1 16 ? -19.953 7.941 1.244 1 95 16 LEU B O 1
ATOM 1378 N N . LEU B 1 17 ? -18.984 9.781 0.48 1 96.88 17 LEU B N 1
ATOM 1379 C CA . LEU B 1 17 ? -18.453 9.086 -0.689 1 96.88 17 LEU B CA 1
ATOM 1380 C C . LEU B 1 17 ? -17.422 8.031 -0.28 1 96.88 17 LEU B C 1
ATOM 1382 O O . LEU B 1 17 ? -17.406 6.938 -0.843 1 96.88 17 LEU B O 1
ATOM 1386 N N . ALA B 1 18 ? -16.594 8.422 0.66 1 97.06 18 ALA B N 1
ATOM 1387 C CA . ALA B 1 18 ? -15.602 7.473 1.166 1 97.06 18 ALA B CA 1
ATOM 1388 C C . ALA B 1 18 ? -16.281 6.266 1.804 1 97.06 18 ALA B C 1
ATOM 1390 O O . ALA B 1 18 ? -15.875 5.125 1.58 1 97.06 18 ALA B O 1
ATOM 1391 N N . LEU B 1 19 ? -17.297 6.473 2.52 1 97.25 19 LEU B N 1
ATOM 1392 C CA . LEU B 1 19 ? -18.047 5.402 3.172 1 97.25 19 LEU B CA 1
ATOM 1393 C C . LEU B 1 19 ? -18.688 4.484 2.141 1 97.25 19 LEU B C 1
ATOM 1395 O O . LEU B 1 19 ? -18.562 3.26 2.23 1 97.25 19 LEU B O 1
ATOM 1399 N N . THR B 1 20 ? -19.312 5.078 1.207 1 97.81 20 THR B N 1
ATOM 1400 C CA . THR B 1 20 ? -19.984 4.285 0.193 1 97.81 20 THR B CA 1
ATOM 1401 C C . THR B 1 20 ? -18.984 3.49 -0.638 1 97.81 20 THR B C 1
ATOM 1403 O O . THR B 1 20 ? -19.234 2.328 -0.97 1 97.81 20 THR B O 1
ATOM 1406 N N . ALA B 1 21 ? -17.891 4.102 -0.972 1 98.31 21 ALA B N 1
ATOM 1407 C CA . ALA B 1 21 ? -16.875 3.428 -1.766 1 98.31 21 ALA B CA 1
ATOM 1408 C C . ALA B 1 21 ? -16.266 2.256 -0.999 1 98.31 21 ALA B C 1
ATOM 1410 O O . ALA B 1 21 ? -16.094 1.167 -1.552 1 98.31 21 ALA B O 1
ATOM 1411 N N . THR B 1 22 ? -15.945 2.455 0.284 1 98.44 22 THR B N 1
ATOM 1412 C CA . THR B 1 22 ? -15.367 1.384 1.086 1 98.44 22 THR B CA 1
ATOM 1413 C C . THR B 1 22 ? -16.391 0.272 1.318 1 98.44 22 THR B C 1
ATOM 1415 O O . THR B 1 22 ? -16.031 -0.911 1.287 1 98.44 22 THR B O 1
ATOM 1418 N N . LEU B 1 23 ? -17.609 0.606 1.537 1 98.06 23 LEU B N 1
ATOM 1419 C CA . LEU B 1 23 ? -18.656 -0.381 1.743 1 98.06 23 LEU B CA 1
ATOM 1420 C C . LEU B 1 23 ? -18.891 -1.2 0.478 1 98.06 23 LEU B C 1
ATOM 1422 O O . LEU B 1 23 ? -19 -2.426 0.539 1 98.06 23 LEU B O 1
ATOM 1426 N N . ALA B 1 24 ? -18.969 -0.508 -0.612 1 98.31 24 ALA B N 1
ATOM 1427 C CA . ALA B 1 24 ? -19.125 -1.205 -1.885 1 98.31 24 ALA B CA 1
ATOM 1428 C C . ALA B 1 24 ? -17.953 -2.146 -2.15 1 98.31 24 ALA B C 1
ATOM 1430 O O . ALA B 1 24 ? -18.156 -3.295 -2.553 1 98.31 24 ALA B O 1
ATOM 1431 N N . ALA B 1 25 ? -16.734 -1.641 -1.945 1 98.56 25 ALA B N 1
ATOM 1432 C CA . ALA B 1 25 ? -15.555 -2.473 -2.141 1 98.56 25 ALA B CA 1
ATOM 1433 C C . ALA B 1 25 ? -15.609 -3.721 -1.265 1 98.56 25 ALA B C 1
ATOM 1435 O O . ALA B 1 25 ? -15.344 -4.828 -1.735 1 98.56 25 ALA B O 1
ATOM 1436 N N . THR B 1 26 ? -15.969 -3.562 -0.029 1 98.06 26 THR B N 1
ATOM 1437 C CA . THR B 1 26 ? -16.047 -4.672 0.917 1 98.06 26 THR B CA 1
ATOM 1438 C C . THR B 1 26 ? -17.125 -5.668 0.496 1 98.06 26 THR B C 1
ATOM 1440 O O . THR B 1 26 ? -16.859 -6.867 0.39 1 98.06 26 THR B O 1
ATOM 1443 N N . LEU B 1 27 ? -18.266 -5.184 0.195 1 98 27 LEU B N 1
ATOM 1444 C CA . LEU B 1 27 ? -19.391 -6.055 -0.128 1 98 27 LEU B CA 1
ATOM 1445 C C . LEU B 1 27 ? -19.141 -6.805 -1.432 1 98 27 LEU B C 1
ATOM 1447 O O . LEU B 1 27 ? -19.391 -8.016 -1.517 1 98 27 LEU B O 1
ATOM 1451 N N . VAL B 1 28 ? -18.688 -6.125 -2.428 1 97.88 28 VAL B N 1
ATOM 1452 C CA . VAL B 1 28 ? -18.438 -6.758 -3.719 1 97.88 28 VAL B CA 1
ATOM 1453 C C . VAL B 1 28 ? -17.359 -7.824 -3.572 1 97.88 28 VAL B C 1
ATOM 1455 O O . VAL B 1 28 ? -17.469 -8.914 -4.133 1 97.88 28 VAL B O 1
ATOM 1458 N N . MET B 1 29 ? -16.344 -7.535 -2.799 1 97.94 29 MET B N 1
ATOM 1459 C CA . MET B 1 29 ? -15.25 -8.5 -2.641 1 97.94 29 MET B CA 1
ATOM 1460 C C . MET B 1 29 ? -15.719 -9.711 -1.847 1 97.94 29 MET B C 1
ATOM 1462 O O . MET B 1 29 ? -15.391 -10.852 -2.195 1 97.94 29 MET B O 1
ATOM 1466 N N . VAL B 1 30 ? -16.484 -9.484 -0.811 1 97.12 30 VAL B N 1
ATOM 1467 C CA . VAL B 1 30 ? -16.906 -10.578 0.064 1 97.12 30 VAL B CA 1
ATOM 1468 C C . VAL B 1 30 ? -17.875 -11.484 -0.678 1 97.12 30 VAL B C 1
ATOM 1470 O O . VAL B 1 30 ? -17.922 -12.695 -0.42 1 97.12 30 VAL B O 1
ATOM 1473 N N . THR B 1 31 ? -18.547 -10.953 -1.643 1 97 31 THR B N 1
ATOM 1474 C CA . THR B 1 31 ? -19.531 -11.75 -2.371 1 97 31 THR B CA 1
ATOM 1475 C C . THR B 1 31 ? -18.922 -12.32 -3.65 1 97 31 THR B C 1
ATOM 1477 O O . THR B 1 31 ? -19.547 -13.125 -4.34 1 97 31 THR B O 1
ATOM 1480 N N . ALA B 1 32 ? -17.75 -11.977 -3.947 1 96.44 32 ALA B N 1
ATOM 1481 C CA . ALA B 1 32 ? -17.078 -12.477 -5.141 1 96.44 32 ALA B CA 1
ATOM 1482 C C . ALA B 1 32 ? -16.625 -13.922 -4.953 1 96.44 32 ALA B C 1
ATOM 1484 O O . ALA B 1 32 ? -15.898 -14.234 -4.004 1 96.44 32 ALA B O 1
ATOM 1485 N N . HIS B 1 33 ? -17.109 -14.789 -5.652 1 94.56 33 HIS B N 1
ATOM 1486 C CA . HIS B 1 33 ? -16.703 -16.188 -5.645 1 94.56 33 HIS B CA 1
ATOM 1487 C C . HIS B 1 33 ? -16.922 -16.844 -7.008 1 94.56 33 HIS B C 1
ATOM 1489 O O . HIS B 1 33 ? -17.828 -16.438 -7.75 1 94.56 33 HIS B O 1
ATOM 1495 N N . ASP B 1 34 ? -15.961 -17.641 -7.32 1 93.81 34 ASP B N 1
ATOM 1496 C CA . ASP B 1 34 ? -16 -18.359 -8.586 1 93.81 34 ASP B CA 1
ATOM 1497 C C . ASP B 1 34 ? -15.227 -19.672 -8.5 1 93.81 34 ASP B C 1
ATOM 1499 O O . ASP B 1 34 ? -14.227 -19.75 -7.785 1 93.81 34 ASP B O 1
ATOM 1503 N N . SER B 1 35 ? -15.828 -20.781 -9.102 1 91.25 35 SER B N 1
ATOM 1504 C CA . SER B 1 35 ? -15.148 -22.062 -9.148 1 91.25 35 SER B CA 1
ATOM 1505 C C . SER B 1 35 ? -15.289 -22.719 -10.523 1 91.25 35 SER B C 1
ATOM 1507 O O . SER B 1 35 ? -16.344 -22.625 -11.156 1 91.25 35 SER B O 1
ATOM 1509 N N . THR B 1 36 ? -14.164 -23.094 -10.938 1 88.81 36 THR B N 1
ATOM 1510 C CA . THR B 1 36 ? -14.172 -23.797 -12.219 1 88.81 36 THR B CA 1
ATOM 1511 C C . THR B 1 36 ? -13.32 -25.062 -12.141 1 88.81 36 THR B C 1
ATOM 1513 O O . THR B 1 36 ? -12.336 -25.109 -11.398 1 88.81 36 THR B O 1
ATOM 1516 N N . GLU B 1 37 ? -13.75 -26.141 -12.844 1 85.06 37 GLU B N 1
ATOM 1517 C CA . GLU B 1 37 ? -13 -27.391 -12.922 1 85.06 37 GLU B CA 1
ATOM 1518 C C . GLU B 1 37 ? -12.344 -27.547 -14.289 1 85.06 37 GLU B C 1
ATOM 1520 O O . GLU B 1 37 ? -13.023 -27.531 -15.32 1 85.06 37 GLU B O 1
ATOM 1525 N N . VAL B 1 38 ? -10.961 -27.484 -14.219 1 75.31 38 VAL B N 1
ATOM 1526 C CA . VAL B 1 38 ? -10.234 -27.734 -15.453 1 75.31 38 VAL B CA 1
ATOM 1527 C C . VAL B 1 38 ? -9.391 -29 -15.312 1 75.31 38 VAL B C 1
ATOM 1529 O O . VAL B 1 38 ? -8.477 -29.047 -14.484 1 75.31 38 VAL B O 1
ATOM 1532 N N . MET B 1 39 ? -9.484 -30.031 -16.25 1 72.56 39 MET B N 1
ATOM 1533 C CA . MET B 1 39 ? -8.719 -31.266 -16.359 1 72.56 39 MET B CA 1
ATOM 1534 C C . MET B 1 39 ? -8.508 -31.891 -14.984 1 72.56 39 MET B C 1
ATOM 1536 O O . MET B 1 39 ? -7.383 -32.25 -14.617 1 72.56 39 MET B O 1
ATOM 1540 N N . HIS B 1 40 ? -9.32 -31.766 -14.07 1 71.5 40 HIS B N 1
ATOM 1541 C CA . HIS B 1 40 ? -9.359 -32.406 -12.758 1 71.5 40 HIS B CA 1
ATOM 1542 C C . HIS B 1 40 ? -8.82 -31.453 -11.68 1 71.5 40 HIS B C 1
ATOM 1544 O O . HIS B 1 40 ? -8.602 -31.859 -10.539 1 71.5 40 HIS B O 1
ATOM 1550 N N . PHE B 1 41 ? -8.477 -30.328 -12.141 1 76.5 41 PHE B N 1
ATOM 1551 C CA . PHE B 1 41 ? -8.086 -29.312 -11.164 1 76.5 41 PHE B CA 1
ATOM 1552 C C . PHE B 1 41 ? -9.227 -28.344 -10.906 1 76.5 41 PHE B C 1
ATOM 1554 O O . PHE B 1 41 ? -9.891 -27.891 -11.844 1 76.5 41 PHE B O 1
ATOM 1561 N N . THR B 1 42 ? -9.57 -28.25 -9.648 1 82.12 42 THR B N 1
ATOM 1562 C CA . THR B 1 42 ? -10.609 -27.297 -9.273 1 82.12 42 THR B CA 1
ATOM 1563 C C . THR B 1 42 ? -9.992 -25.969 -8.852 1 82.12 42 THR B C 1
ATOM 1565 O O . THR B 1 42 ? -9.219 -25.906 -7.891 1 82.12 42 THR B O 1
ATOM 1568 N N . PHE B 1 43 ? -10.258 -25 -9.672 1 86.12 43 PHE B N 1
ATOM 1569 C CA . PHE B 1 43 ? -9.852 -23.641 -9.336 1 86.12 43 PHE B CA 1
ATOM 1570 C C . PHE B 1 43 ? -10.961 -22.922 -8.594 1 86.12 43 PHE B C 1
ATOM 1572 O O . PHE B 1 43 ? -12.094 -22.828 -9.078 1 86.12 43 PHE B O 1
ATOM 1579 N N . LYS B 1 44 ? -10.633 -22.547 -7.383 1 90.31 44 LYS B N 1
ATOM 1580 C CA . LYS B 1 44 ? -11.57 -21.797 -6.559 1 90.31 44 LYS B CA 1
ATOM 1581 C C . LYS B 1 44 ? -11.023 -20.406 -6.234 1 90.31 44 LYS B C 1
ATOM 1583 O O . LYS B 1 44 ? -9.852 -20.266 -5.871 1 90.31 44 LYS B O 1
ATOM 1588 N N . ALA B 1 45 ? -11.852 -19.516 -6.516 1 93.69 45 ALA B N 1
ATOM 1589 C CA . ALA B 1 45 ? -11.461 -18.141 -6.215 1 93.69 45 ALA B CA 1
ATOM 1590 C C . ALA B 1 45 ? -12.43 -17.5 -5.227 1 93.69 45 ALA B C 1
ATOM 1592 O O . ALA B 1 45 ? -13.633 -17.422 -5.496 1 93.69 45 ALA B O 1
ATOM 1593 N N . LYS B 1 46 ? -11.906 -17.172 -4.152 1 95.56 46 LYS B N 1
ATOM 1594 C CA . LYS B 1 46 ? -12.594 -16.484 -3.066 1 95.56 46 LYS B CA 1
ATOM 1595 C C . LYS B 1 46 ? -11.641 -15.555 -2.316 1 95.56 46 LYS B C 1
ATOM 1597 O O . LYS B 1 46 ? -10.438 -15.82 -2.244 1 95.56 46 LYS B O 1
ATOM 1602 N N . TYR B 1 47 ? -12.211 -14.539 -1.769 1 95.44 47 TYR B N 1
ATOM 1603 C CA . TYR B 1 47 ? -11.336 -13.578 -1.112 1 95.44 47 TYR B CA 1
ATOM 1604 C C . TYR B 1 47 ? -10.617 -14.219 0.069 1 95.44 47 TYR B C 1
ATOM 1606 O O . TYR B 1 47 ? -9.492 -13.828 0.402 1 95.44 47 TYR B O 1
ATOM 1614 N N . SER B 1 48 ? -11.203 -15.25 0.736 1 95.75 48 SER B N 1
ATOM 1615 C CA . SER B 1 48 ? -10.664 -15.867 1.939 1 95.75 48 SER B CA 1
ATOM 1616 C C . SER B 1 48 ? -9.469 -16.766 1.612 1 95.75 48 SER B C 1
ATOM 1618 O O . SER B 1 48 ? -8.727 -17.172 2.508 1 95.75 48 SER B O 1
ATOM 1620 N N . TYR B 1 49 ? -9.227 -17.047 0.369 1 95.31 49 TYR B N 1
ATOM 1621 C CA . TYR B 1 49 ? -8.164 -17.969 -0.028 1 95.31 49 TYR B CA 1
ATOM 1622 C C . TYR B 1 49 ? -6.859 -17.219 -0.265 1 95.31 49 TYR B C 1
ATOM 1624 O O . TYR B 1 49 ? -5.82 -17.844 -0.505 1 95.31 49 TYR B O 1
ATOM 1632 N N . GLU B 1 50 ? -6.949 -15.953 -0.258 1 95.75 50 GLU B N 1
ATOM 1633 C CA . GLU B 1 50 ? -5.773 -15.117 -0.483 1 95.75 50 GLU B CA 1
ATOM 1634 C C . GLU B 1 50 ? -5.629 -14.062 0.605 1 95.75 50 GLU B C 1
ATOM 1636 O O . GLU B 1 50 ? -6.461 -13.156 0.714 1 95.75 50 GLU B O 1
ATOM 1641 N N . PRO B 1 51 ? -4.562 -14.133 1.376 1 97.31 51 PRO B N 1
ATOM 1642 C CA . PRO B 1 51 ? -4.371 -13.188 2.475 1 97.31 51 PRO B CA 1
ATOM 1643 C C . PRO B 1 51 ? -4.438 -11.734 2.016 1 97.31 51 PRO B C 1
ATOM 1645 O O . PRO B 1 51 ? -4.93 -10.875 2.75 1 97.31 51 PRO B O 1
ATOM 1648 N N . ALA B 1 52 ? -3.895 -11.422 0.857 1 97.62 52 ALA B N 1
ATOM 1649 C CA . ALA B 1 52 ? -3.939 -10.047 0.359 1 97.62 52 ALA B CA 1
ATOM 1650 C C . ALA B 1 52 ? -5.379 -9.562 0.215 1 97.62 52 ALA B C 1
ATOM 1652 O O . ALA B 1 52 ? -5.688 -8.414 0.531 1 97.62 52 ALA B O 1
ATOM 1653 N N . PHE B 1 53 ? -6.277 -10.406 -0.211 1 98.31 53 PHE B N 1
ATOM 1654 C CA . PHE B 1 53 ? -7.68 -10.047 -0.375 1 98.31 53 PHE B CA 1
ATOM 1655 C C . PHE B 1 53 ? -8.383 -9.969 0.978 1 98.31 53 PHE B C 1
ATOM 1657 O O . PHE B 1 53 ? -9.25 -9.117 1.184 1 98.31 53 PHE B O 1
ATOM 1664 N N . LYS B 1 54 ? -8.031 -10.836 1.881 1 98 54 LYS B N 1
ATOM 1665 C CA . LYS B 1 54 ? -8.547 -10.734 3.242 1 98 54 LYS B CA 1
ATOM 1666 C C . LYS B 1 54 ? -8.172 -9.398 3.879 1 98 54 LYS B C 1
ATOM 1668 O O . LYS B 1 54 ? -9 -8.742 4.508 1 98 54 LYS B O 1
ATOM 1673 N N . TYR B 1 55 ? -6.922 -9.117 3.693 1 98.25 55 TYR B N 1
ATOM 1674 C CA . TYR B 1 55 ? -6.43 -7.844 4.203 1 98.25 55 TYR B CA 1
ATOM 1675 C C . TYR B 1 55 ? -7.211 -6.68 3.602 1 98.25 55 TYR B C 1
ATOM 1677 O O . TYR B 1 55 ? -7.594 -5.746 4.312 1 9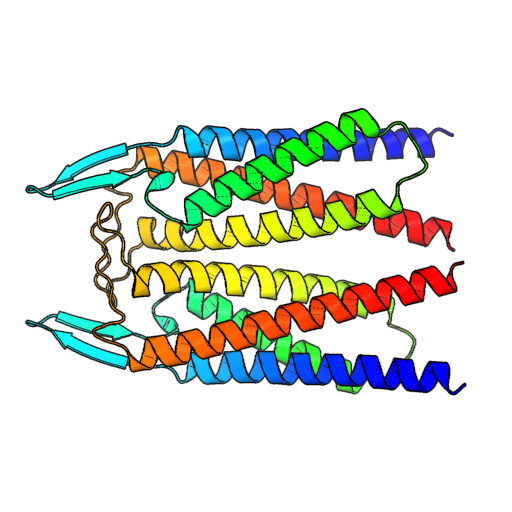8.25 55 TYR B O 1
ATOM 1685 N N . PHE B 1 56 ? -7.434 -6.719 2.346 1 98.56 56 PHE B N 1
ATOM 1686 C CA . PHE B 1 56 ? -8.195 -5.695 1.646 1 98.56 56 PHE B CA 1
ATOM 1687 C C . PHE B 1 56 ? -9.594 -5.555 2.242 1 98.56 56 PHE B C 1
ATOM 1689 O O . PHE B 1 56 ? -10.031 -4.445 2.557 1 98.56 56 PHE B O 1
ATOM 1696 N N . VAL B 1 57 ? -10.266 -6.648 2.445 1 98.56 57 VAL B N 1
ATOM 1697 C CA . VAL B 1 57 ? -11.633 -6.652 2.963 1 98.56 57 VAL B CA 1
ATOM 1698 C C . VAL B 1 57 ? -11.641 -6.094 4.383 1 98.56 57 VAL B C 1
ATOM 1700 O O . VAL B 1 57 ? -12.477 -5.246 4.719 1 98.56 57 VAL B O 1
ATOM 1703 N N . VAL B 1 58 ? -10.758 -6.566 5.16 1 98.31 58 VAL B N 1
ATOM 1704 C CA . VAL B 1 58 ? -10.703 -6.125 6.551 1 98.31 58 VAL B CA 1
ATOM 1705 C C . VAL B 1 58 ? -10.414 -4.625 6.605 1 98.31 58 VAL B C 1
ATOM 1707 O O . VAL B 1 58 ? -11.07 -3.889 7.344 1 98.31 58 VAL B O 1
ATOM 1710 N N . ALA B 1 59 ? -9.453 -4.203 5.82 1 98.25 59 ALA B N 1
ATOM 1711 C CA . ALA B 1 59 ? -9.094 -2.789 5.797 1 98.25 59 ALA B CA 1
ATOM 1712 C C . ALA B 1 59 ? -10.273 -1.929 5.355 1 98.25 59 ALA B C 1
ATOM 1714 O O . ALA B 1 59 ? -10.555 -0.891 5.961 1 98.25 59 ALA B O 1
ATOM 1715 N N . GLU B 1 60 ? -10.984 -2.363 4.316 1 98.62 60 GLU B N 1
ATOM 1716 C CA . GLU B 1 60 ? -12.141 -1.622 3.816 1 98.62 60 GLU B CA 1
ATOM 1717 C C . GLU B 1 60 ? -13.273 -1.611 4.84 1 98.62 60 GLU B C 1
ATOM 1719 O O . GLU B 1 60 ? -13.961 -0.602 5 1 98.62 60 GLU B O 1
ATOM 1724 N N . ALA B 1 61 ? -13.414 -2.719 5.496 1 98.25 61 ALA B N 1
ATOM 1725 C CA . ALA B 1 61 ? -14.453 -2.787 6.523 1 98.25 61 ALA B CA 1
ATOM 1726 C C . ALA B 1 61 ? -14.141 -1.835 7.676 1 98.25 61 ALA B C 1
ATOM 1728 O O . ALA B 1 61 ? -15.031 -1.139 8.172 1 98.25 61 ALA B O 1
ATOM 1729 N N . ILE B 1 62 ? -12.93 -1.825 8.094 1 98.19 62 ILE B N 1
ATOM 1730 C CA . ILE B 1 62 ? -12.5 -0.929 9.156 1 98.19 62 ILE B CA 1
ATOM 1731 C C . ILE B 1 62 ? -12.75 0.521 8.742 1 98.19 62 ILE B C 1
ATOM 1733 O O . ILE B 1 62 ? -13.305 1.306 9.516 1 98.19 62 ILE B O 1
ATOM 1737 N N . ALA B 1 63 ? -12.32 0.815 7.547 1 97.94 63 ALA B N 1
ATOM 1738 C CA . ALA B 1 63 ? -12.5 2.176 7.047 1 97.94 63 ALA B CA 1
ATOM 1739 C C . ALA B 1 63 ? -13.984 2.539 6.977 1 97.94 63 ALA B C 1
ATOM 1741 O O . ALA B 1 63 ? -14.359 3.676 7.27 1 97.94 63 ALA B O 1
ATOM 1742 N N . SER B 1 64 ? -14.812 1.643 6.551 1 97.5 64 SER B N 1
ATOM 1743 C CA . SER B 1 64 ? -16.25 1.871 6.496 1 97.5 64 SER B CA 1
ATOM 1744 C C . SER B 1 64 ? -16.812 2.154 7.883 1 97.5 64 SER B C 1
ATOM 1746 O O . SER B 1 64 ? -17.578 3.111 8.07 1 97.5 64 SER B O 1
ATOM 1748 N N . GLY B 1 65 ? -16.5 1.308 8.82 1 96.31 65 GLY B N 1
ATOM 1749 C CA . GLY B 1 65 ? -16.953 1.53 10.188 1 96.31 65 GLY B CA 1
ATOM 1750 C C . GLY B 1 65 ? -16.5 2.861 10.758 1 96.31 65 GLY B C 1
ATOM 1751 O O . GLY B 1 65 ? -17.297 3.572 11.383 1 96.31 65 GLY B O 1
ATOM 1752 N N . TYR B 1 66 ? -15.281 3.152 10.523 1 96.31 66 TYR B N 1
ATOM 1753 C CA . TYR B 1 66 ? -14.727 4.414 11 1 96.31 66 TYR B CA 1
ATOM 1754 C C . TYR B 1 66 ? -15.477 5.602 10.406 1 96.31 66 TYR B C 1
ATOM 1756 O O . TYR B 1 66 ? -15.852 6.527 11.125 1 96.31 66 TYR B O 1
ATOM 1764 N N . SER B 1 67 ? -15.648 5.531 9.094 1 94.25 67 SER B N 1
ATOM 1765 C CA . SER B 1 67 ? -16.344 6.617 8.414 1 94.25 67 SER B CA 1
ATOM 1766 C C . SER B 1 67 ? -17.75 6.797 8.969 1 94.25 67 SER B C 1
ATOM 1768 O O . SER B 1 67 ? -18.219 7.926 9.133 1 94.25 67 SER B O 1
ATOM 1770 N N . LEU B 1 68 ? -18.406 5.758 9.273 1 93.38 68 LEU B N 1
ATOM 1771 C CA . LEU B 1 68 ? -19.766 5.805 9.82 1 93.38 68 LEU B CA 1
ATOM 1772 C C . LEU B 1 68 ? -19.766 6.457 11.203 1 93.38 68 LEU B C 1
ATOM 1774 O O . LEU B 1 68 ? -20.609 7.312 11.484 1 93.38 68 LEU B O 1
ATOM 1778 N N . ILE B 1 69 ? -18.812 6.082 12.023 1 92.69 69 ILE B N 1
ATOM 1779 C CA . ILE B 1 69 ? -18.719 6.609 13.383 1 92.69 69 ILE B CA 1
ATOM 1780 C C . ILE B 1 69 ? -18.469 8.117 13.328 1 92.69 69 ILE B C 1
ATOM 1782 O O . ILE B 1 69 ? -19.109 8.883 14.039 1 92.69 69 ILE B O 1
ATOM 1786 N N . VAL B 1 70 ? -17.516 8.5 12.5 1 90.69 70 VAL B N 1
ATOM 1787 C CA . VAL B 1 70 ? -17.141 9.914 12.406 1 90.69 70 VAL B CA 1
ATOM 1788 C C . VAL B 1 70 ? -18.297 10.727 11.844 1 90.69 70 VAL B C 1
ATOM 1790 O O . VAL B 1 70 ? -18.516 11.875 12.242 1 90.69 70 VAL B O 1
ATOM 1793 N N . LEU B 1 71 ? -19 10.211 10.945 1 87.69 71 LEU B N 1
ATOM 1794 C CA . LEU B 1 71 ? -20.156 10.883 10.359 1 87.69 71 LEU B CA 1
ATOM 1795 C C . LEU B 1 71 ? -21.219 11.148 11.422 1 87.69 71 LEU B C 1
ATOM 1797 O O . LEU B 1 71 ? -21.891 12.188 11.391 1 87.69 71 LEU B O 1
ATOM 1801 N N . PHE B 1 72 ? -21.328 10.266 12.32 1 83.94 72 PHE B N 1
ATOM 1802 C CA . PHE B 1 72 ? -22.344 10.422 13.352 1 83.94 72 PHE B CA 1
ATOM 1803 C C . PHE B 1 72 ? -21.844 11.312 14.477 1 83.94 72 PHE B C 1
ATOM 1805 O O . PHE B 1 72 ? -22.625 11.945 15.18 1 83.94 72 PHE B O 1
ATOM 1812 N N . LEU B 1 73 ? -20.438 11.266 14.688 1 75.44 73 LEU B N 1
ATOM 1813 C CA . LEU B 1 73 ? -19.859 12.094 15.742 1 75.44 73 LEU B CA 1
ATOM 1814 C C . LEU B 1 73 ? -19.609 13.516 15.242 1 75.44 73 LEU B C 1
ATOM 1816 O O . LEU B 1 73 ? -19.297 14.414 16.031 1 75.44 73 LEU B O 1
ATOM 1820 N N . SER B 1 74 ? -19.359 13.742 13.906 1 61.75 74 SER B N 1
ATOM 1821 C CA . SER B 1 74 ? -18.969 15.016 13.305 1 61.75 74 SER B CA 1
ATOM 1822 C C . SER B 1 74 ? -19.609 16.188 14.047 1 61.75 74 SER B C 1
ATOM 1824 O O . SER B 1 74 ? -19.266 17.344 13.805 1 61.75 74 SER B O 1
ATOM 1826 N N . SER B 1 75 ? -20.562 16.016 14.766 1 53.81 75 SER B N 1
ATOM 1827 C CA . SER B 1 75 ? -21.172 17.25 15.273 1 53.81 75 SER B CA 1
ATOM 1828 C C . SER B 1 75 ? -20.344 17.859 16.391 1 53.81 75 SER B C 1
ATOM 1830 O O . SER B 1 75 ? -20.562 19.016 16.781 1 53.81 75 SER B O 1
ATOM 1832 N N . LYS B 1 76 ? -19.422 17.203 16.891 1 54.53 76 LYS B N 1
ATOM 1833 C CA . LYS B 1 76 ? -18.844 17.875 18.047 1 54.53 76 LYS B CA 1
ATOM 1834 C C . LYS B 1 76 ? -17.406 18.328 17.734 1 54.53 76 LYS B C 1
ATOM 1836 O O . LYS B 1 76 ? -16.656 17.625 17.062 1 54.53 76 LYS B O 1
ATOM 1841 N N . ASN B 1 77 ? -17.125 19.656 17.547 1 56.03 77 ASN B N 1
ATOM 1842 C CA . ASN B 1 77 ? -15.977 20.5 17.25 1 56.03 77 ASN B CA 1
ATOM 1843 C C . ASN B 1 77 ? -14.711 20 17.938 1 56.03 77 ASN B C 1
ATOM 1845 O O . ASN B 1 77 ? -13.602 20.234 17.453 1 56.03 77 ASN B O 1
ATOM 1849 N N . SER B 1 78 ? -14.828 19.203 19.203 1 56.62 78 SER B N 1
ATOM 1850 C CA . SER B 1 78 ? -13.68 19.109 20.094 1 56.62 78 SER B CA 1
ATOM 1851 C C . SER B 1 78 ? -12.656 18.109 19.594 1 56.62 78 SER B C 1
ATOM 1853 O O . SER B 1 78 ? -11.5 18.109 20.016 1 56.62 78 SER B O 1
ATOM 1855 N N . PHE B 1 79 ? -12.977 17.281 18.484 1 70.5 79 PHE B N 1
ATOM 1856 C CA . PHE B 1 79 ? -11.984 16.234 18.281 1 70.5 79 PHE B CA 1
ATOM 1857 C C . PHE B 1 79 ? -11.406 16.297 16.875 1 70.5 79 PHE B C 1
ATOM 1859 O O . PHE B 1 79 ? -11.078 15.273 16.281 1 70.5 79 PHE B O 1
ATOM 1866 N N . SER B 1 80 ? -11.219 17.516 16.359 1 76.38 80 SER B N 1
ATOM 1867 C CA . SER B 1 80 ? -10.82 17.688 14.969 1 76.38 80 SER B CA 1
ATOM 1868 C C . SER B 1 80 ? -9.414 17.125 14.734 1 76.38 80 SER B C 1
ATOM 1870 O O . SER B 1 80 ? -9.164 16.484 13.711 1 76.38 80 SER B O 1
ATOM 1872 N N . ARG B 1 81 ? -8.57 17.266 15.727 1 80.12 81 ARG B N 1
ATOM 1873 C CA . ARG B 1 81 ? -7.199 16.797 15.555 1 80.12 81 ARG B CA 1
ATOM 1874 C C . ARG B 1 81 ? -7.145 15.273 15.531 1 80.12 81 ARG B C 1
ATOM 1876 O O . ARG B 1 81 ? -6.426 14.688 14.719 1 80.12 81 ARG B O 1
ATOM 1883 N N . LEU B 1 82 ? -7.871 14.664 16.438 1 84.75 82 LEU B N 1
ATOM 1884 C CA . LEU B 1 82 ? -7.918 13.211 16.5 1 84.75 82 LEU B CA 1
ATOM 1885 C C . LEU B 1 82 ? -8.469 12.625 15.203 1 84.75 82 LEU B C 1
ATOM 1887 O O . LEU B 1 82 ? -7.941 11.633 14.695 1 84.75 82 LEU B O 1
ATOM 1891 N N . VAL B 1 83 ? -9.453 13.289 14.68 1 87.69 83 VAL B N 1
ATOM 1892 C CA . VAL B 1 83 ? -10.07 12.82 13.445 1 87.69 83 VAL B CA 1
ATOM 1893 C C . VAL B 1 83 ? -9.078 12.93 12.289 1 87.69 83 VAL B C 1
ATOM 1895 O O . VAL B 1 83 ? -9.023 12.047 11.43 1 87.69 83 VAL B O 1
ATOM 1898 N N . MET B 1 84 ? -8.312 13.875 12.336 1 87.06 84 MET B N 1
ATOM 1899 C CA . MET B 1 84 ? -7.324 14.062 11.273 1 87.06 84 MET B CA 1
ATOM 1900 C C . MET B 1 84 ? -6.266 1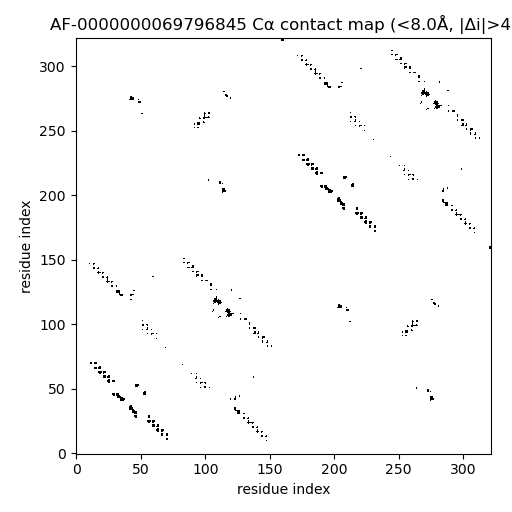2.969 11.32 1 87.06 84 MET B C 1
ATOM 1902 O O . MET B 1 84 ? -5.879 12.43 10.281 1 87.06 84 MET B O 1
ATOM 1906 N N . ILE B 1 85 ? -5.855 12.625 12.469 1 87.62 85 ILE B N 1
ATOM 1907 C CA . ILE B 1 85 ? -4.871 11.562 12.641 1 87.62 85 ILE B CA 1
ATOM 1908 C C . ILE B 1 85 ? -5.473 10.227 12.211 1 87.62 85 ILE B C 1
ATOM 1910 O O . ILE B 1 85 ? -4.836 9.453 11.492 1 87.62 85 ILE B O 1
ATOM 1914 N N . LEU B 1 86 ? -6.621 9.992 12.625 1 92.88 86 LEU B N 1
ATOM 1915 C CA . LEU B 1 86 ? -7.293 8.742 12.273 1 92.88 86 LEU B CA 1
ATOM 1916 C C . LEU B 1 86 ? -7.551 8.664 10.773 1 92.88 86 LEU B C 1
ATOM 1918 O O . LEU B 1 86 ? -7.461 7.59 10.18 1 92.88 86 LEU B O 1
ATOM 1922 N N . ASP B 1 87 ? -7.867 9.836 10.211 1 93.06 87 ASP B N 1
ATOM 1923 C CA . ASP B 1 87 ? -8.023 9.867 8.758 1 93.06 87 ASP B CA 1
ATOM 1924 C C . ASP B 1 87 ? -6.723 9.492 8.055 1 93.06 87 ASP B C 1
ATOM 1926 O O . ASP B 1 87 ? -6.742 8.805 7.035 1 93.06 87 ASP B O 1
ATOM 1930 N N . MET B 1 88 ? -5.684 9.938 8.586 1 91.12 88 MET B N 1
ATOM 1931 C CA . MET B 1 88 ? -4.383 9.617 8.008 1 91.12 88 MET B CA 1
ATOM 1932 C C . MET B 1 88 ? -4.09 8.125 8.117 1 91.12 88 MET B C 1
ATOM 1934 O O . MET B 1 88 ? -3.621 7.508 7.156 1 91.12 88 MET B O 1
ATOM 1938 N N . VAL B 1 89 ? -4.332 7.535 9.211 1 93.31 89 VAL B N 1
ATOM 1939 C CA . VAL B 1 89 ? -4.102 6.109 9.438 1 93.31 89 VAL B CA 1
ATOM 1940 C C . VAL B 1 89 ? -4.984 5.289 8.5 1 93.31 89 VAL B C 1
ATOM 1942 O O . VAL B 1 89 ? -4.52 4.332 7.879 1 93.31 89 VAL B O 1
ATOM 1945 N N . VAL B 1 90 ? -6.215 5.688 8.398 1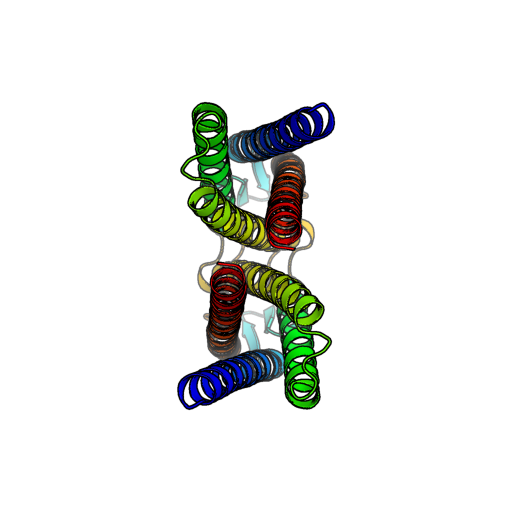 96.5 90 VAL B N 1
ATOM 1946 C CA . VAL B 1 90 ? -7.145 4.969 7.539 1 96.5 90 VAL B CA 1
ATOM 1947 C C . VAL B 1 90 ? -6.707 5.098 6.082 1 96.5 90 VAL B C 1
ATOM 1949 O O . VAL B 1 90 ? -6.777 4.133 5.32 1 96.5 90 VAL B O 1
ATOM 1952 N N . ALA B 1 91 ? -6.242 6.266 5.688 1 95.5 91 ALA B N 1
ATOM 1953 C CA . ALA B 1 91 ? -5.754 6.453 4.324 1 95.5 91 ALA B CA 1
ATOM 1954 C C . ALA B 1 91 ? -4.578 5.523 4.031 1 95.5 91 ALA B C 1
ATOM 1956 O O . ALA B 1 91 ? -4.516 4.902 2.967 1 95.5 91 ALA B O 1
ATOM 1957 N N . MET B 1 92 ? -3.695 5.422 4.953 1 95.06 92 MET B N 1
ATOM 1958 C CA . MET B 1 92 ? -2.531 4.555 4.781 1 95.06 92 MET B CA 1
ATOM 1959 C C . MET B 1 92 ? -2.945 3.09 4.727 1 95.06 92 MET B C 1
ATOM 1961 O O . MET B 1 92 ? -2.371 2.305 3.969 1 95.06 92 MET B O 1
ATOM 1965 N N . LEU B 1 93 ? -3.9 2.73 5.543 1 96.56 93 LEU B N 1
ATOM 1966 C CA . LEU B 1 93 ? -4.441 1.377 5.547 1 96.56 93 LEU B CA 1
ATOM 1967 C C . LEU B 1 93 ? -5.074 1.039 4.199 1 96.56 93 LEU B C 1
ATOM 1969 O O . LEU B 1 93 ? -4.824 -0.033 3.643 1 96.56 93 LEU B O 1
ATOM 1973 N N . LEU B 1 94 ? -5.805 2.008 3.648 1 98.19 94 LEU B N 1
ATOM 1974 C CA . LEU B 1 94 ? -6.484 1.796 2.375 1 98.19 94 LEU B CA 1
ATOM 1975 C C . LEU B 1 94 ? -5.477 1.697 1.232 1 98.19 94 LEU B C 1
ATOM 1977 O O . LEU B 1 94 ? -5.57 0.799 0.393 1 98.19 94 LEU B O 1
ATOM 1981 N N . ILE B 1 95 ? -4.531 2.564 1.208 1 97.44 95 ILE B N 1
ATOM 1982 C CA . ILE B 1 95 ? -3.531 2.561 0.144 1 97.44 95 ILE B CA 1
ATOM 1983 C C . ILE B 1 95 ? -2.725 1.266 0.197 1 97.44 95 ILE B C 1
ATOM 1985 O O . ILE B 1 95 ? -2.463 0.648 -0.838 1 97.44 95 ILE B O 1
ATOM 1989 N N . SER B 1 96 ? -2.404 0.825 1.394 1 97.25 96 SER B N 1
ATOM 1990 C CA . SER B 1 96 ? -1.606 -0.39 1.529 1 97.25 96 SER B CA 1
ATOM 1991 C C . SER B 1 96 ? -2.414 -1.625 1.145 1 97.25 96 SER B C 1
ATOM 1993 O O . SER B 1 96 ? -1.914 -2.504 0.439 1 97.25 96 SER B O 1
ATOM 1995 N N . SER B 1 97 ? -3.65 -1.671 1.533 1 98.12 97 SER B N 1
ATOM 1996 C CA . SER B 1 97 ? -4.457 -2.855 1.257 1 98.12 97 SER B CA 1
ATOM 1997 C C . SER B 1 97 ? -4.797 -2.959 -0.226 1 98.12 97 SER B C 1
ATOM 1999 O O . SER B 1 97 ? -4.758 -4.047 -0.802 1 98.12 97 SER B O 1
ATOM 2001 N N . VAL B 1 98 ? -5.141 -1.85 -0.851 1 98.25 98 VAL B N 1
ATOM 2002 C CA . VAL B 1 98 ? -5.449 -1.842 -2.277 1 98.25 98 VAL B CA 1
ATOM 2003 C C . VAL B 1 98 ? -4.211 -2.258 -3.072 1 98.25 98 VAL B C 1
ATOM 2005 O O . VAL B 1 98 ? -4.309 -3.059 -4.004 1 98.25 98 VAL B O 1
ATOM 2008 N N . SER B 1 99 ? -3.08 -1.786 -2.693 1 98.38 99 SER B N 1
ATOM 2009 C CA . SER B 1 99 ? -1.845 -2.117 -3.396 1 98.38 99 SER B CA 1
ATOM 2010 C C . SER B 1 99 ? -1.522 -3.604 -3.275 1 98.38 99 SER B C 1
ATOM 2012 O O . SER B 1 99 ? -1.126 -4.238 -4.254 1 98.38 99 SER B O 1
ATOM 2014 N N . ALA B 1 100 ? -1.684 -4.121 -2.074 1 98.38 100 ALA B N 1
ATOM 2015 C CA . ALA B 1 100 ? -1.451 -5.551 -1.874 1 98.38 100 ALA B CA 1
ATOM 2016 C C . ALA B 1 100 ? -2.396 -6.387 -2.734 1 98.38 100 ALA B C 1
ATOM 2018 O O . ALA B 1 100 ? -1.96 -7.297 -3.443 1 98.38 100 ALA B O 1
ATOM 2019 N N . ALA B 1 101 ? -3.645 -6.07 -2.689 1 98.56 101 ALA B N 1
ATOM 2020 C C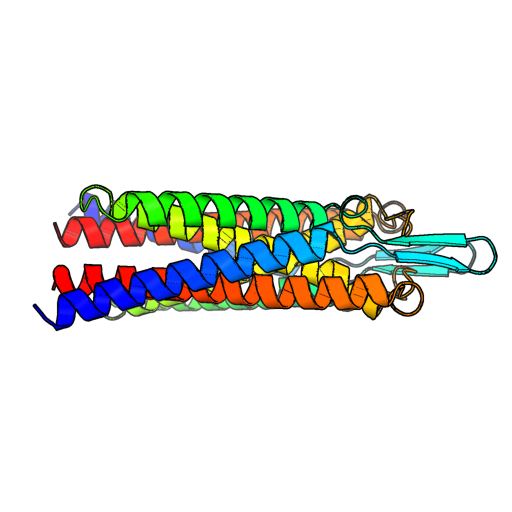A . ALA B 1 101 ? -4.652 -6.816 -3.438 1 98.56 101 ALA B CA 1
ATOM 2021 C C . ALA B 1 101 ? -4.445 -6.664 -4.941 1 98.56 101 ALA B C 1
ATOM 2023 O O . ALA B 1 101 ? -4.594 -7.625 -5.699 1 98.56 101 ALA B O 1
ATOM 2024 N N . MET B 1 102 ? -4.09 -5.496 -5.324 1 97.81 102 MET B N 1
ATOM 2025 C CA . MET B 1 102 ? -3.887 -5.242 -6.746 1 97.81 102 MET B CA 1
ATOM 2026 C C . MET B 1 102 ? -2.699 -6.039 -7.281 1 97.81 102 MET B C 1
ATOM 2028 O O . MET B 1 102 ? -2.711 -6.48 -8.43 1 97.81 102 MET B O 1
ATOM 2032 N N . ALA B 1 103 ? -1.694 -6.184 -6.516 1 98.19 103 ALA B N 1
ATOM 2033 C CA . ALA B 1 103 ? -0.527 -6.949 -6.945 1 98.19 103 ALA B CA 1
ATOM 2034 C C . ALA B 1 103 ? -0.894 -8.406 -7.203 1 98.19 103 ALA B C 1
ATOM 2036 O O . ALA B 1 103 ? -0.511 -8.977 -8.227 1 98.19 103 ALA B O 1
ATOM 2037 N N . VAL B 1 104 ? -1.666 -8.992 -6.32 1 97.81 104 VAL B N 1
ATOM 2038 C CA . VAL B 1 104 ? -2.062 -10.383 -6.488 1 97.81 104 VAL B CA 1
ATOM 2039 C C . VAL B 1 104 ? -3.068 -10.5 -7.633 1 97.81 104 VAL B C 1
ATOM 2041 O O . VAL B 1 104 ? -3.031 -11.461 -8.406 1 97.81 104 VAL B O 1
ATOM 2044 N N . ALA B 1 105 ? -3.967 -9.516 -7.699 1 97.81 105 ALA B N 1
ATOM 2045 C CA . ALA B 1 105 ? -4.922 -9.5 -8.805 1 97.81 105 ALA B CA 1
ATOM 2046 C C . ALA B 1 105 ? -4.203 -9.453 -10.148 1 97.81 105 ALA B C 1
ATOM 2048 O O . ALA B 1 105 ? -4.641 -10.086 -11.117 1 97.81 105 ALA B O 1
ATOM 2049 N N . TYR B 1 106 ? -3.172 -8.742 -10.234 1 97.19 106 TYR B N 1
ATOM 2050 C CA . TYR B 1 106 ? -2.4 -8.656 -11.469 1 97.19 106 TYR B CA 1
ATOM 2051 C C . TYR B 1 106 ? -1.794 -10.008 -11.828 1 97.19 106 TYR B C 1
ATOM 2053 O O . TYR B 1 106 ? -1.823 -10.414 -12.992 1 97.19 106 TYR B O 1
ATOM 2061 N N . VAL B 1 107 ? -1.269 -10.695 -10.867 1 96.31 107 VAL B N 1
ATOM 2062 C CA . VAL B 1 107 ? -0.735 -12.031 -11.078 1 96.31 107 VAL B CA 1
ATOM 2063 C C . VAL B 1 107 ? -1.85 -12.969 -11.547 1 96.31 107 VAL B C 1
ATOM 2065 O O . VAL B 1 107 ? -1.634 -13.812 -12.414 1 96.31 107 VAL B O 1
ATOM 2068 N N . GLY B 1 108 ? -3.006 -12.805 -10.945 1 96.12 108 GLY B N 1
ATOM 2069 C CA . GLY B 1 108 ? -4.141 -13.609 -11.375 1 96.12 108 GLY B CA 1
ATOM 2070 C C . GLY B 1 108 ? -4.523 -13.375 -12.828 1 96.12 108 GLY B C 1
ATOM 2071 O O . GLY B 1 108 ? -4.93 -14.305 -13.523 1 96.12 108 GLY B O 1
ATOM 2072 N N . LYS B 1 109 ? -4.387 -12.188 -13.258 1 96.06 109 LYS B N 1
ATOM 2073 C CA . LYS B 1 109 ? -4.797 -11.797 -14.609 1 96.06 109 LYS B CA 1
ATOM 2074 C C . LYS B 1 109 ? -3.723 -12.148 -15.633 1 96.06 109 LYS B C 1
ATOM 2076 O O . LYS B 1 109 ? -4.031 -12.633 -16.719 1 96.06 109 LYS B O 1
ATOM 2081 N N . LYS B 1 110 ? -2.404 -11.93 -15.297 1 96.38 110 LYS B N 1
ATOM 2082 C CA . LYS B 1 110 ? -1.336 -12.047 -16.281 1 96.38 110 LYS B CA 1
ATOM 2083 C C . LYS B 1 110 ? -0.481 -13.289 -16.031 1 96.38 110 LYS B C 1
ATOM 2085 O O . LYS B 1 110 ? 0.249 -13.742 -16.906 1 96.38 110 LYS B O 1
ATOM 2090 N N . GLY B 1 111 ? -0.582 -13.789 -14.797 1 94.81 111 GLY B N 1
ATOM 2091 C CA . GLY B 1 111 ? 0.304 -14.883 -14.422 1 94.81 111 GLY B CA 1
ATOM 2092 C C . GLY B 1 111 ? 1.756 -14.461 -14.305 1 94.81 111 GLY B C 1
ATOM 2093 O O . GLY B 1 111 ? 2.062 -13.266 -14.32 1 94.81 111 GLY B O 1
ATOM 2094 N N . ASN B 1 112 ? 2.629 -15.461 -14.016 1 94.12 112 ASN B N 1
ATOM 2095 C CA . ASN B 1 112 ? 4.078 -15.328 -13.961 1 94.12 112 ASN B CA 1
ATOM 2096 C C . ASN B 1 112 ? 4.777 -16.594 -14.445 1 94.12 112 ASN B C 1
ATOM 2098 O O . ASN B 1 112 ? 4.977 -17.531 -13.68 1 94.12 112 ASN B O 1
ATOM 2102 N N . ILE B 1 113 ? 5.211 -16.531 -15.672 1 90.25 113 ILE B N 1
ATOM 2103 C CA . ILE B 1 113 ? 5.77 -17.719 -16.312 1 90.25 113 ILE B CA 1
ATOM 2104 C C . ILE B 1 113 ? 7.098 -18.078 -15.656 1 90.25 113 ILE B C 1
ATOM 2106 O O . ILE B 1 113 ? 7.445 -19.25 -15.555 1 90.25 113 ILE B O 1
ATOM 2110 N N . HIS B 1 114 ? 7.789 -17.125 -15.172 1 89.62 114 HIS B N 1
ATOM 2111 C CA . HIS B 1 114 ? 9.086 -17.375 -14.547 1 89.62 114 HIS B CA 1
ATOM 2112 C C . HIS B 1 114 ? 8.922 -18.078 -13.211 1 89.62 114 HIS B C 1
ATOM 2114 O O . HIS B 1 114 ? 9.812 -18.828 -12.781 1 89.62 114 HIS B O 1
ATOM 2120 N N . ALA B 1 115 ? 7.742 -17.906 -12.617 1 91 115 ALA B N 1
ATOM 2121 C CA . ALA B 1 115 ? 7.449 -18.547 -11.344 1 91 115 ALA B CA 1
ATOM 2122 C C . ALA B 1 115 ? 6.555 -19.781 -11.531 1 91 115 ALA B C 1
ATOM 2124 O O . ALA B 1 115 ? 6.238 -20.484 -10.57 1 91 115 ALA B O 1
ATOM 2125 N N . GLY B 1 116 ? 6.062 -19.953 -12.75 1 89.19 116 GLY B N 1
ATOM 2126 C CA . GLY B 1 116 ? 5.172 -21.062 -13.039 1 89.19 116 GLY B CA 1
ATOM 2127 C C . GLY B 1 116 ? 3.738 -20.797 -12.609 1 89.19 116 GLY B C 1
ATOM 2128 O O . GLY B 1 116 ? 2.959 -21.75 -12.438 1 89.19 116 GLY B O 1
ATOM 2129 N N . TRP B 1 117 ? 3.393 -19.609 -12.344 1 93.12 117 TRP B N 1
ATOM 2130 C CA . TRP B 1 117 ? 2.029 -19.25 -11.961 1 93.12 117 TRP B CA 1
ATOM 2131 C C . TRP B 1 117 ? 1.19 -18.922 -13.195 1 93.12 117 TRP B C 1
ATOM 2133 O O . TRP B 1 117 ? 1.366 -17.875 -13.812 1 93.12 117 TRP B O 1
ATOM 2143 N N . LEU B 1 118 ? 0.255 -19.703 -13.5 1 91.38 118 LEU B N 1
ATOM 2144 C CA . LEU B 1 118 ? -0.616 -19.469 -14.648 1 91.38 118 LEU B CA 1
ATOM 2145 C C . LEU B 1 118 ? -1.695 -18.438 -14.312 1 91.38 118 LEU B C 1
ATOM 2147 O O . LEU B 1 118 ? -2.131 -18.344 -13.164 1 91.38 118 LEU B O 1
ATOM 2151 N N . PRO B 1 119 ? -2.035 -17.625 -15.383 1 94.31 119 PRO B N 1
ATOM 2152 C CA . PRO B 1 119 ? -3.184 -16.734 -15.156 1 94.31 119 PRO B CA 1
ATOM 2153 C C . PRO B 1 119 ? -4.473 -17.516 -14.883 1 94.31 119 PRO B C 1
ATOM 2155 O O . PRO B 1 119 ? -4.738 -18.531 -15.531 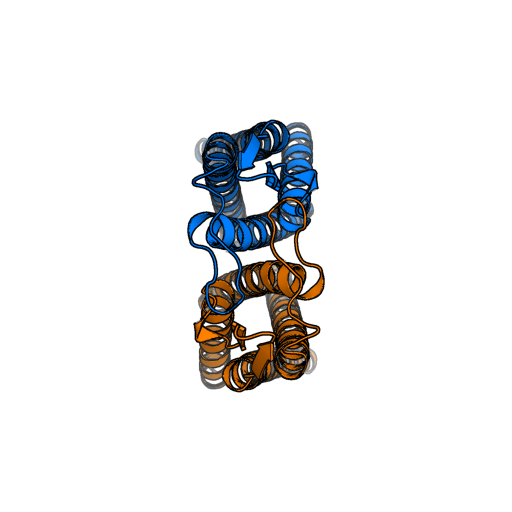1 94.31 119 PRO B O 1
ATOM 2158 N N . ILE B 1 120 ? -5.285 -17.016 -14.023 1 93.88 120 ILE B N 1
ATOM 2159 C CA . ILE B 1 120 ? -6.449 -17.797 -13.617 1 93.88 120 ILE B CA 1
ATOM 2160 C C . ILE B 1 120 ? -7.727 -17.047 -13.992 1 93.88 120 ILE B C 1
ATOM 2162 O O . ILE B 1 120 ? -8.82 -17.609 -13.938 1 93.88 120 ILE B O 1
ATOM 2166 N N . CYS B 1 121 ? -7.637 -15.867 -14.414 1 94.69 121 CYS B N 1
ATOM 2167 C CA . CYS B 1 121 ? -8.82 -15.047 -14.648 1 94.69 121 CYS B CA 1
ATOM 2168 C C . CYS B 1 121 ? -9.625 -15.578 -15.828 1 94.69 121 CYS B C 1
ATOM 2170 O O . CYS B 1 121 ? -10.82 -15.305 -15.945 1 94.69 121 CYS B O 1
ATOM 2172 N N . GLY B 1 122 ? -9 -16.281 -16.703 1 91.19 122 GLY B N 1
ATOM 2173 C CA . GLY B 1 122 ? -9.734 -16.953 -17.766 1 91.19 122 GLY B CA 1
ATOM 2174 C C . GLY B 1 122 ? -10.695 -18.016 -17.266 1 91.19 122 GLY B C 1
ATOM 2175 O O . GLY B 1 122 ? -11.781 -18.203 -17.828 1 91.19 122 GLY B O 1
ATOM 2176 N N . GLU B 1 123 ? -10.367 -18.609 -16.109 1 89.75 123 GLU B N 1
ATOM 2177 C CA . GLU B 1 123 ? -11.141 -19.688 -15.516 1 89.75 123 GLU B CA 1
ATOM 2178 C C . GLU B 1 123 ? -12.133 -19.156 -14.484 1 89.75 123 GLU B C 1
ATOM 2180 O O . GLU B 1 123 ? -13.242 -19.688 -14.352 1 89.75 123 GLU B O 1
ATOM 2185 N N . VAL B 1 124 ? -11.789 -18.172 -13.828 1 93.94 124 VAL B N 1
ATOM 2186 C CA . VAL B 1 124 ? -12.633 -17.609 -12.789 1 93.94 124 VAL B CA 1
ATOM 2187 C C . VAL B 1 124 ? -12.938 -16.141 -13.109 1 93.94 124 VAL B C 1
ATOM 2189 O O . VAL B 1 124 ? -12.758 -15.266 -12.258 1 93.94 124 VAL B O 1
ATOM 2192 N N . ALA B 1 125 ? -13.547 -15.867 -14.219 1 94.25 125 ALA B N 1
ATOM 2193 C CA . ALA B 1 125 ? -13.75 -14.516 -14.742 1 94.25 125 ALA B CA 1
ATOM 2194 C C . ALA B 1 125 ? -14.711 -13.727 -13.867 1 94.25 125 ALA B C 1
ATOM 2196 O O . ALA B 1 125 ? -14.547 -12.516 -13.68 1 94.25 125 ALA B O 1
ATOM 2197 N N . LYS B 1 126 ? -15.727 -14.375 -13.367 1 95.81 126 LYS B N 1
ATOM 2198 C CA . LYS B 1 126 ? -16.703 -13.695 -12.516 1 95.81 126 LYS B CA 1
ATOM 2199 C C . LYS B 1 126 ? -16.031 -13.086 -11.289 1 95.81 126 LYS B C 1
ATOM 2201 O O . LYS B 1 126 ? -16.25 -11.922 -10.953 1 95.81 126 LYS B O 1
ATOM 2206 N N . PHE B 1 127 ? -15.242 -13.906 -10.633 1 96.5 127 PHE B N 1
ATOM 2207 C CA . PHE B 1 127 ? -14.508 -13.406 -9.484 1 96.5 127 PHE B CA 1
ATOM 2208 C C . PHE B 1 127 ? -13.586 -12.258 -9.891 1 96.5 127 PHE B C 1
ATOM 2210 O O . PHE B 1 127 ? -13.547 -11.219 -9.227 1 96.5 127 PHE B O 1
ATOM 2217 N N . CYS B 1 128 ? -12.844 -12.375 -10.945 1 97.19 128 CYS B N 1
ATOM 2218 C CA . CYS B 1 128 ? -11.867 -11.375 -11.375 1 97.19 128 CYS B CA 1
ATOM 2219 C C . CYS B 1 128 ? -12.555 -10.055 -11.711 1 97.19 128 CYS B C 1
ATOM 2221 O O . CYS B 1 128 ? -12.047 -8.984 -11.391 1 97.19 128 CYS B O 1
ATOM 2223 N N . ASN B 1 129 ? -13.719 -10.125 -12.375 1 96.88 129 ASN B N 1
ATOM 2224 C CA . ASN B 1 129 ? -14.477 -8.914 -12.68 1 96.88 129 ASN B CA 1
ATOM 2225 C C . ASN B 1 129 ? -14.977 -8.227 -11.414 1 96.88 129 ASN B C 1
ATOM 2227 O O . ASN B 1 129 ? -14.836 -7.012 -11.273 1 96.88 129 ASN B O 1
ATOM 2231 N N . GLN B 1 130 ? -15.477 -9 -10.539 1 97.38 130 GLN B N 1
ATOM 2232 C CA . GLN B 1 130 ? -15.953 -8.453 -9.273 1 97.38 130 GLN B CA 1
ATOM 2233 C C . GLN B 1 130 ? -14.797 -7.883 -8.453 1 97.38 130 GLN B C 1
ATOM 2235 O O . GLN B 1 130 ? -14.914 -6.797 -7.879 1 97.38 130 GLN B O 1
ATOM 2240 N N . ALA B 1 131 ? -13.719 -8.625 -8.414 1 97.06 131 ALA B N 1
ATOM 2241 C CA . ALA B 1 131 ? -12.547 -8.156 -7.691 1 97.06 131 ALA B CA 1
ATOM 2242 C C . ALA B 1 131 ? -12.031 -6.84 -8.273 1 97.06 131 ALA B C 1
ATOM 2244 O O . ALA B 1 131 ? -11.656 -5.93 -7.527 1 97.06 131 ALA B O 1
ATOM 2245 N N . THR B 1 132 ? -12.016 -6.73 -9.594 1 97.31 132 THR B N 1
ATOM 2246 C CA . THR B 1 132 ? -11.586 -5.504 -10.25 1 97.31 132 THR B CA 1
ATOM 2247 C C . THR B 1 132 ? -12.477 -4.332 -9.844 1 97.31 132 THR B C 1
ATOM 2249 O O . THR B 1 132 ? -11.977 -3.246 -9.539 1 97.31 132 THR B O 1
ATOM 2252 N N . GLY B 1 133 ? -13.672 -4.617 -9.867 1 97.38 133 GLY B N 1
ATOM 2253 C CA . GLY B 1 133 ? -14.602 -3.588 -9.414 1 97.38 133 GLY B CA 1
ATOM 2254 C C . GLY B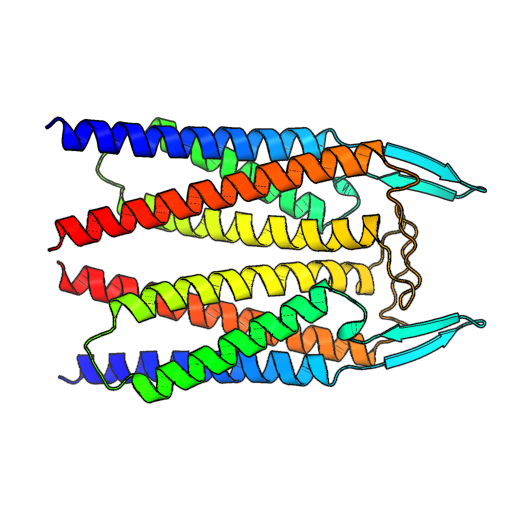 1 133 ? -14.375 -3.176 -7.973 1 97.38 133 GLY B C 1
ATOM 2255 O O . GLY B 1 133 ? -14.414 -1.986 -7.648 1 97.38 133 GLY B O 1
ATOM 2256 N N . ALA B 1 134 ? -14.211 -4.145 -7.145 1 98.44 134 ALA B N 1
ATOM 2257 C CA . ALA B 1 134 ? -13.945 -3.865 -5.734 1 98.44 134 ALA B CA 1
ATOM 2258 C C . ALA B 1 134 ? -12.68 -3.035 -5.566 1 98.44 134 ALA B C 1
ATOM 2260 O O . ALA B 1 134 ? -12.656 -2.078 -4.785 1 98.44 134 ALA B O 1
ATOM 2261 N N . LEU B 1 135 ? -11.664 -3.361 -6.309 1 98.06 135 LEU B N 1
ATOM 2262 C CA . LEU B 1 135 ? -10.391 -2.66 -6.207 1 98.06 135 LEU B CA 1
ATOM 2263 C C . LEU B 1 135 ? -10.523 -1.22 -6.691 1 98.06 135 LEU B C 1
ATOM 2265 O O . LEU B 1 135 ? -9.945 -0.306 -6.094 1 98.06 135 LEU B O 1
ATOM 2269 N N . ILE B 1 136 ? -11.25 -0.994 -7.746 1 97.88 136 ILE B N 1
ATOM 2270 C CA . ILE B 1 136 ? -11.508 0.357 -8.234 1 97.88 136 ILE B CA 1
ATOM 2271 C C . ILE B 1 136 ? -12.227 1.164 -7.156 1 97.88 136 ILE B C 1
ATOM 2273 O O . ILE B 1 136 ? -11.867 2.311 -6.883 1 97.88 136 ILE B O 1
ATOM 2277 N N . SER B 1 137 ? -13.203 0.528 -6.602 1 98.06 137 SER B N 1
ATOM 2278 C CA . SER B 1 137 ? -13.945 1.19 -5.531 1 98.06 137 SER B CA 1
ATOM 2279 C C . SER B 1 137 ? -13.031 1.51 -4.348 1 98.06 137 SER B C 1
ATOM 2281 O O . SER B 1 137 ? -13.117 2.594 -3.768 1 98.06 137 SER B O 1
ATOM 2283 N N . GLY B 1 138 ? -12.188 0.585 -3.98 1 98.06 138 GLY B N 1
ATOM 2284 C CA . GLY B 1 138 ? -11.227 0.827 -2.916 1 98.06 138 GLY B CA 1
ATOM 2285 C C . GLY B 1 138 ? -10.273 1.966 -3.219 1 98.06 138 GLY B C 1
ATOM 2286 O O . GLY B 1 138 ? -9.953 2.77 -2.34 1 98.06 138 GLY B O 1
ATOM 2287 N N . LEU B 1 139 ? -9.82 2.051 -4.43 1 97.69 139 LEU B N 1
ATOM 2288 C CA . LEU B 1 139 ? -8.938 3.137 -4.855 1 97.69 139 LEU B CA 1
ATOM 2289 C C . LEU B 1 139 ? -9.656 4.48 -4.766 1 97.69 139 LEU B C 1
ATOM 2291 O O . LEU B 1 139 ? -9.062 5.473 -4.34 1 97.69 139 LEU B O 1
ATOM 2295 N N . LEU B 1 140 ? -10.836 4.461 -5.156 1 97.69 140 LEU B N 1
ATOM 2296 C CA . LEU B 1 140 ? -11.633 5.672 -5.035 1 97.69 140 LEU B CA 1
ATOM 2297 C C . LEU B 1 140 ? -11.75 6.105 -3.58 1 97.69 140 LEU B C 1
ATOM 2299 O O . LEU B 1 140 ? -11.656 7.297 -3.275 1 97.69 140 LEU B O 1
ATOM 2303 N N . ALA B 1 141 ? -11.992 5.129 -2.748 1 97.88 141 ALA B N 1
ATOM 2304 C CA . ALA B 1 141 ? -12.062 5.434 -1.32 1 97.88 141 ALA B CA 1
ATOM 2305 C C . ALA B 1 141 ? -10.766 6.074 -0.834 1 97.88 141 ALA B C 1
ATOM 2307 O O . ALA B 1 141 ? -10.797 7.07 -0.106 1 97.88 141 ALA B O 1
ATOM 2308 N N . ALA B 1 142 ? -9.688 5.527 -1.262 1 96.56 142 ALA B N 1
ATOM 2309 C CA . ALA B 1 142 ? -8.391 6.078 -0.874 1 96.56 142 ALA B CA 1
ATOM 2310 C C . ALA B 1 142 ? -8.234 7.516 -1.364 1 96.56 142 ALA B C 1
ATOM 2312 O O . ALA B 1 142 ? -7.73 8.375 -0.637 1 96.56 142 ALA B O 1
ATOM 2313 N N . ILE B 1 143 ? -8.641 7.785 -2.527 1 96.31 143 ILE B N 1
ATOM 2314 C CA . ILE B 1 143 ? -8.555 9.125 -3.104 1 96.31 143 ILE B CA 1
ATOM 2315 C C . ILE B 1 143 ? -9.422 10.086 -2.293 1 96.31 143 ILE B C 1
ATOM 2317 O O . ILE B 1 143 ? -9.008 11.219 -2.014 1 96.31 143 ILE B O 1
ATOM 2321 N N . MET B 1 144 ? -10.586 9.68 -1.907 1 96.31 144 MET B N 1
ATOM 2322 C CA . MET B 1 144 ? -11.461 10.523 -1.099 1 96.31 144 MET B CA 1
ATOM 2323 C C . MET B 1 144 ? -10.805 10.867 0.234 1 96.31 144 MET B C 1
ATOM 2325 O O . MET B 1 144 ? -10.867 12.016 0.686 1 96.31 144 MET B O 1
ATOM 2329 N N . TYR B 1 145 ? -10.164 9.906 0.83 1 95.94 145 TYR B N 1
ATOM 2330 C CA . TYR B 1 145 ? -9.5 10.156 2.104 1 95.94 145 TYR B CA 1
ATOM 2331 C C . TYR B 1 145 ? -8.32 11.102 1.929 1 95.94 145 TYR B C 1
ATOM 2333 O O . TYR B 1 145 ? -8.047 11.93 2.801 1 95.94 145 TYR B O 1
ATOM 2341 N N . LEU B 1 146 ? -7.664 10.969 0.844 1 93.44 146 LEU B N 1
ATOM 2342 C CA . LEU B 1 146 ? -6.574 11.898 0.574 1 93.44 146 LEU B CA 1
ATOM 2343 C C . LEU B 1 146 ? -7.102 13.32 0.432 1 93.44 146 LEU B C 1
ATOM 2345 O O . LEU B 1 146 ? -6.504 14.266 0.958 1 93.44 146 LEU B O 1
ATOM 2349 N N . LEU B 1 147 ? -8.172 13.461 -0.202 1 93.44 147 LEU B N 1
ATOM 2350 C CA . LEU B 1 147 ? -8.781 14.773 -0.366 1 93.44 147 LEU B CA 1
ATOM 2351 C C . LEU B 1 147 ? -9.227 15.336 0.979 1 93.44 147 LEU B C 1
ATOM 2353 O O . LEU B 1 147 ? -9.062 16.531 1.243 1 93.44 147 LEU B O 1
ATOM 2357 N N . LEU B 1 148 ? -9.766 14.492 1.778 1 92.19 148 LEU B N 1
ATOM 2358 C CA . LEU B 1 148 ? -10.172 14.914 3.115 1 92.19 148 LEU B CA 1
ATOM 2359 C C . LEU B 1 148 ? -8.977 15.438 3.906 1 92.19 148 LEU B C 1
ATOM 2361 O O . LEU B 1 148 ? -9.07 16.469 4.574 1 92.19 148 LEU B O 1
ATOM 2365 N N . LEU B 1 149 ? -7.887 14.703 3.809 1 88.12 149 LEU B N 1
ATOM 2366 C CA . LEU B 1 149 ? -6.68 15.094 4.531 1 88.12 149 LEU B CA 1
ATOM 2367 C C . LEU B 1 149 ? -6.145 16.422 4.02 1 88.12 149 LEU B C 1
ATOM 2369 O O . LEU B 1 149 ? -5.766 17.297 4.809 1 88.12 149 LEU B O 1
ATOM 2373 N N . ILE B 1 150 ? -6.102 16.578 2.713 1 86.62 150 ILE B N 1
ATOM 2374 C CA . ILE B 1 150 ? -5.613 17.812 2.107 1 86.62 150 ILE B CA 1
ATOM 2375 C C . ILE B 1 150 ? -6.5 18.969 2.529 1 86.62 150 ILE B C 1
ATOM 2377 O O . ILE B 1 150 ? -6.004 20.047 2.877 1 86.62 150 ILE B O 1
ATOM 2381 N N . TYR B 1 151 ? -7.711 18.734 2.521 1 85.94 151 TYR B N 1
ATOM 2382 C CA . TYR B 1 151 ? -8.664 19.766 2.906 1 85.94 151 TYR B CA 1
ATOM 2383 C C . TYR B 1 151 ? -8.492 20.141 4.371 1 85.94 151 TYR B C 1
ATOM 2385 O O . TYR B 1 151 ? -8.5 21.328 4.719 1 85.94 151 TYR B O 1
ATOM 2393 N N . SER B 1 152 ? -8.367 19.219 5.191 1 81.88 152 SER B N 1
ATOM 2394 C CA . SER B 1 152 ? -8.195 19.469 6.621 1 81.88 152 SER B CA 1
ATOM 2395 C C . SER B 1 152 ? -6.898 20.203 6.906 1 81.88 152 SER B C 1
ATOM 2397 O O . SER B 1 152 ? -6.855 21.078 7.77 1 81.88 152 SER B O 1
ATOM 2399 N N . LEU B 1 153 ? -5.91 19.906 6.176 1 77 153 LEU B N 1
ATOM 2400 C CA . LEU B 1 153 ? -4.625 20.562 6.363 1 77 153 LEU B CA 1
ATOM 2401 C C . LEU B 1 153 ? -4.688 22.016 5.887 1 77 153 LEU B C 1
ATOM 2403 O O . LEU B 1 153 ? -4.121 22.906 6.523 1 77 153 LEU B O 1
ATOM 2407 N N . HIS B 1 154 ? -5.293 22.188 4.797 1 76.94 154 HIS B N 1
ATOM 2408 C CA . HIS B 1 154 ? -5.449 23.531 4.273 1 76.94 154 HIS B CA 1
ATOM 2409 C C . HIS B 1 154 ? -6.273 24.406 5.223 1 76.94 154 HIS B C 1
ATOM 2411 O O . HIS B 1 154 ? -5.953 25.578 5.434 1 76.94 154 HIS B O 1
ATOM 2417 N N . ASP B 1 155 ? -7.246 23.859 5.723 1 72.62 155 ASP B N 1
ATOM 2418 C CA . ASP B 1 155 ? -8.102 24.594 6.652 1 72.62 155 ASP B CA 1
ATOM 2419 C C . ASP B 1 155 ? -7.352 24.938 7.934 1 72.62 155 ASP B C 1
ATOM 2421 O O . ASP B 1 155 ? -7.461 26.062 8.438 1 72.62 155 ASP B O 1
ATOM 2425 N N . THR B 1 156 ? -6.648 24.062 8.445 1 65.81 156 THR B N 1
ATOM 2426 C CA . THR B 1 156 ? -5.887 24.312 9.664 1 65.81 156 THR B CA 1
ATOM 2427 C C . THR B 1 156 ? -4.762 25.297 9.414 1 65.81 156 THR B C 1
ATOM 2429 O O . THR B 1 156 ? -4.457 26.141 10.266 1 65.81 156 THR B O 1
ATOM 2432 N N . ALA B 1 157 ? -4.148 25.203 8.312 1 59.62 157 ALA B N 1
ATOM 2433 C CA . ALA B 1 157 ? -3.111 26.156 7.953 1 59.62 157 ALA B CA 1
ATOM 2434 C C . ALA B 1 157 ? -3.703 27.547 7.734 1 59.62 157 ALA B C 1
ATOM 2436 O O . ALA B 1 157 ? -3.068 28.562 8.047 1 59.62 157 ALA B O 1
ATOM 2437 N N . TYR B 1 158 ? -4.805 27.641 7.035 1 54.59 158 TYR B N 1
ATOM 2438 C CA . TYR B 1 158 ? -5.477 28.922 6.855 1 54.59 158 TYR B CA 1
ATOM 2439 C C . TYR B 1 158 ? -5.871 29.531 8.195 1 54.59 158 TYR B C 1
ATOM 2441 O O . TYR B 1 158 ? -5.75 30.734 8.398 1 54.59 158 TYR B O 1
ATOM 2449 N N . TRP B 1 159 ? -6.305 28.688 9.094 1 48.53 159 TRP B N 1
ATOM 2450 C CA . TRP B 1 159 ? -6.648 29.234 10.406 1 48.53 159 TRP B CA 1
ATOM 2451 C C . TRP B 1 159 ? -5.395 29.672 11.156 1 48.53 159 TRP B C 1
ATOM 2453 O O . TRP B 1 159 ? -5.43 30.641 11.922 1 48.53 159 TRP B O 1
ATOM 2463 N N . MET B 1 160 ? -4.449 29.094 10.984 1 42.97 160 MET B N 1
ATOM 2464 C CA . MET B 1 160 ? -3.223 29.484 11.672 1 42.97 160 MET B CA 1
ATOM 2465 C C . MET B 1 160 ? -2.553 30.656 10.953 1 42.97 160 MET B C 1
ATOM 2467 O O . MET B 1 160 ? -1.643 31.281 11.492 1 42.97 160 MET B O 1
ATOM 2471 N N . SER B 1 161 ? -2.805 30.953 9.781 1 39.66 161 SER B N 1
ATOM 2472 C CA . SER B 1 161 ? -2.248 32.156 9.195 1 39.66 161 SER B CA 1
ATOM 2473 C C . SER B 1 161 ? -3.076 33.406 9.57 1 39.66 161 SER B C 1
ATOM 2475 O O . SER B 1 161 ? -4.309 33.344 9.586 1 39.66 161 SER B O 1
#

Foldseek 3Di:
DVVVVVLVVVLLVLLVLLLVLLVLLLVLQQPQWFWFDDPRDIDIDHLVVDVLSVLLNVLSVVSNVLSVVCSVVVPDPPCLPVNLVVLVVSLVSLVVSLVSLVVVLVCLQPNDVVVPGDRCCVGRVRNSVSNVSSSVSSVSSSVSSVVSNVSSVVVVVVVVD/DVVVVVLVVVLLVLLVLLLVLLVLLLVLQQPQWFWFDDPNDIDIDHLVVDVLSVLQNVLSVVSNVLSVVCSVVVPPPPCLPVNLVVLVVSLVSLVVSLVSLVVVLVCLQPNDVVVPGDRCCVGGVRNSVSNVSSSVSSVSSSVSSVVSNVSSVVVVVVVVD

Sequence (322 aa):
MITKTWKMIFTLLLRLLALTATLAATLVMVTAHDSTEVMHFTFKAKYSYEPAFKYFVVAEAIASGYSLIVLFLSSKNSFSRLVMILDMVVAMLLISSVSAAMAVAYVGKKGNIHAGWLPICGEVAKFCNQATGALISGLLAAIMYLLLLIYSLHDTAYWMSMITKTWKMIFTLLLRLLALTATLAATLVMVTAHDSTEVMHFTFKAKYSYEPAFKYFVVAEAIASGYSLIVLFLSSKNSFSRLVMILDMVVAMLLISSVSAAMAVAYVGKKGNIHAGWLPICGEVAKFCNQATGALISGLLAAIMYLLLLIYSLHDTAYWMS

Organism: Juglans regia (NCBI:txid51240)

InterPro domains:
  IPR006459 Casparian strip membrane protein [TIGR01569] (12-154)
  IPR006702 Casparian strip membrane protein domain [PF04535] (9-143)
  IPR044173 Casparian strip membrane protein/CASP-like protein [PTHR36488] (6-152)

Secondary structure (DSSP, 8-state):
-HHHHHHHHHHHHHHHHHHHHHHHHHHHHHH-EEEEEETTEEEEEEGGG-HHHHHHHHHHHHHHHHHHHHHHHTT-GGGHHHHHHHHHHHHHHHHHHHHHHHHHHHHHHH-BTTTTB---TTTSHHHHHHHHHHHHHHHHHHHHHHHHHHHHHHHHHHHH-/-HHHHHHHHHHHHHHHHHHHHHHHHHHHHHH-EEEEEETTEEEEEEGGG-HHHHHHHHHHHHHHHHHHHHHHHTT-GGGHHHHHHHHHHHHHHHHHHHHHHHHHHHHHHH-BTTTTB---TTTSHHHHHHHHHHHHHHHHHHHHHHHHHHHHHHHHHHHH-

Solvent-accessible surface area (backbone atoms only — not comparable to full-atom values): 15607 Å² total; per-residue (Å²): 111,70,65,58,51,52,51,51,50,51,53,50,50,42,46,51,49,26,25,53,22,16,44,49,16,26,52,40,32,73,68,26,55,28,71,33,81,54,100,85,38,66,38,47,45,44,39,85,73,33,70,38,41,40,45,28,38,52,40,25,45,50,46,23,53,48,39,52,52,47,65,72,49,63,77,56,79,88,48,58,67,61,49,52,54,50,45,49,52,45,30,53,44,36,42,24,22,45,28,12,30,48,35,46,49,46,35,33,61,69,26,31,74,43,69,61,27,64,48,41,33,86,63,28,42,66,20,48,52,33,42,49,51,16,47,51,28,34,49,50,20,29,52,34,39,48,50,52,50,53,49,53,50,51,52,52,50,55,66,58,96,111,70,67,58,51,52,50,50,50,51,53,50,50,41,46,49,50,25,27,51,23,15,43,48,16,27,53,40,31,73,68,25,54,26,72,32,78,54,102,86,40,65,37,46,44,44,38,87,74,34,68,37,40,40,46,28,37,52,41,24,45,50,45,23,53,49,41,53,51,46,65,72,48,63,78,56,80,88,48,57,67,61,50,51,52,51,46,50,52,45,31,52,43,35,42,24,22,46,28,12,30,47,34,48,49,46,36,34,62,68,26,30,75,42,70,61,26,62,50,41,33,86,64,28,42,66,21,47,54,33,41,50,51,16,50,53,27,34,50,49,20,29,51,35,39,48,49,51,50,53,50,52,50,50,52,54,50,55,68,56,97

Nearest PDB structures (foldseek):
  8ss6-assembly1_A  TM=5.651E-01  e=7.723E-01  Rattus norvegicus
  5vju-assembly1_A  TM=4.479E-01  e=2.308E+00  synthetic construct
  3nvo-assembly1_A  TM=6.030E-01  e=4.968E+00  Salmonella enterica subsp. enterica serovar Typhimurium
  8sg1-assembly1_R  TM=4.356E-01  e=3.035E+00  Homo sapiens
  7s8p-assembly1_R  TM=3.823E-01  e=4.453E+00  Escherichia coli

Radius of gyration: 21.9 Å; Cα contacts (8 Å, |Δi|>4): 442; chains: 2; bounding box: 44×65×40 Å